Protein AF-A0A1I6EPG4-F1 (afdb_monomer)

Radius of gyration: 23.46 Å; Cα contacts (8 Å, |Δi|>4): 92; chains: 1; bounding box: 43×50×70 Å

Mean predicted aligned error: 13.93 Å

Organism: NCBI:txid871652

pLDDT: mean 75.24, std 15.28, range [40.34, 95.06]

Structure (mmCIF, N/CA/C/O backbone):
data_AF-A0A1I6EPG4-F1
#
_entry.id   AF-A0A1I6EPG4-F1
#
loop_
_atom_site.group_PDB
_atom_site.id
_atom_site.type_symbol
_atom_site.label_atom_id
_atom_site.label_alt_id
_atom_site.label_comp_id
_atom_site.label_asym_id
_atom_site.label_entity_id
_atom_site.label_seq_id
_atom_site.pdbx_PDB_ins_code
_atom_site.Cartn_x
_atom_site.Cartn_y
_atom_site.Cartn_z
_atom_site.occupancy
_atom_site.B_iso_or_equiv
_atom_site.auth_seq_id
_atom_site.auth_comp_id
_atom_site.auth_asym_id
_atom_site.auth_atom_id
_atom_site.pdbx_PDB_model_num
ATOM 1 N N . GLY A 1 1 ? 16.357 12.591 -35.785 1.00 46.66 1 GLY A N 1
ATOM 2 C CA . GLY A 1 1 ? 16.424 12.014 -34.426 1.00 46.66 1 GLY A CA 1
ATOM 3 C C . GLY A 1 1 ? 15.036 11.641 -33.939 1.00 46.66 1 GLY A C 1
ATOM 4 O O . GLY A 1 1 ? 14.268 12.529 -33.596 1.00 46.66 1 GLY A O 1
ATOM 5 N N . GLY A 1 2 ? 14.690 10.350 -33.961 1.00 42.94 2 GLY A N 1
ATOM 6 C CA . GLY A 1 2 ? 13.333 9.856 -33.666 1.00 42.94 2 GLY A CA 1
ATOM 7 C C . GLY A 1 2 ? 12.916 9.911 -32.188 1.00 42.94 2 GLY A C 1
ATOM 8 O O . GLY A 1 2 ? 11.729 10.010 -31.899 1.00 42.94 2 GLY A O 1
ATOM 9 N N . GLY A 1 3 ? 13.871 9.936 -31.251 1.00 44.31 3 GLY A N 1
ATOM 10 C CA . GLY A 1 3 ? 13.587 9.893 -29.807 1.00 44.31 3 GLY A CA 1
ATOM 11 C C . GLY A 1 3 ? 12.934 11.157 -29.234 1.00 44.31 3 GLY A C 1
ATOM 12 O O . GLY A 1 3 ? 12.085 11.062 -28.353 1.00 44.31 3 GLY A O 1
ATOM 13 N N . GLY A 1 4 ? 13.255 12.339 -29.774 1.00 44.38 4 GLY A N 1
ATOM 14 C CA . GLY A 1 4 ? 12.618 13.594 -29.353 1.00 44.38 4 GLY A CA 1
ATOM 15 C C . GLY A 1 4 ? 11.146 13.670 -29.763 1.00 44.38 4 GLY A C 1
ATOM 16 O O . GLY A 1 4 ? 10.322 14.182 -29.014 1.00 44.38 4 GLY A O 1
ATOM 17 N N . ARG A 1 5 ? 10.798 13.084 -30.918 1.00 46.50 5 ARG A N 1
ATOM 18 C CA . ARG A 1 5 ? 9.424 13.061 -31.440 1.00 46.50 5 ARG A CA 1
ATOM 19 C C . ARG A 1 5 ? 8.510 12.137 -30.635 1.00 46.50 5 ARG A C 1
ATOM 21 O O . ARG A 1 5 ? 7.349 12.473 -30.460 1.00 46.50 5 ARG A O 1
ATOM 28 N N . LEU A 1 6 ? 9.044 11.038 -30.098 1.00 52.03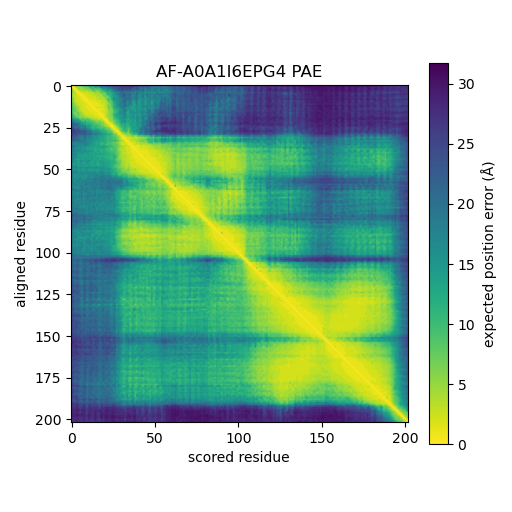 6 LEU A N 1
ATOM 29 C CA . LEU A 1 6 ? 8.301 10.085 -29.264 1.00 52.03 6 LEU A CA 1
ATOM 30 C C . LEU A 1 6 ? 7.997 10.632 -27.862 1.00 52.03 6 LEU A C 1
ATOM 32 O O . LEU A 1 6 ? 6.874 10.502 -27.376 1.00 52.03 6 LEU A O 1
ATOM 36 N N . LEU A 1 7 ? 8.967 11.310 -27.243 1.00 49.12 7 LEU A N 1
ATOM 37 C CA . LEU A 1 7 ? 8.768 12.018 -25.974 1.00 49.12 7 LEU A CA 1
ATOM 38 C C . LEU A 1 7 ? 7.807 13.200 -26.129 1.00 49.12 7 LEU A C 1
ATOM 40 O O . LEU A 1 7 ? 6.912 13.362 -25.304 1.00 49.12 7 LEU A O 1
ATOM 44 N N . LEU A 1 8 ? 7.936 13.969 -27.216 1.00 50.03 8 LEU A N 1
ATOM 45 C CA . LEU A 1 8 ? 6.979 15.021 -27.557 1.00 50.03 8 LEU A CA 1
ATOM 46 C C . LEU A 1 8 ? 5.584 14.445 -27.802 1.00 50.03 8 LEU A C 1
ATOM 48 O O . LEU A 1 8 ? 4.633 15.006 -27.282 1.00 50.03 8 LEU A O 1
ATOM 52 N N . SER A 1 9 ? 5.441 13.311 -28.498 1.00 50.38 9 SER A N 1
ATOM 53 C CA . SER A 1 9 ? 4.131 12.684 -28.725 1.00 50.38 9 SER A CA 1
ATOM 54 C C . SER A 1 9 ? 3.517 12.087 -27.459 1.00 50.38 9 SER A C 1
ATOM 56 O O . SER A 1 9 ? 2.307 12.164 -27.287 1.00 50.38 9 SER A O 1
ATOM 58 N N . ALA A 1 10 ? 4.323 11.534 -26.547 1.00 51.88 10 ALA A N 1
ATOM 59 C CA . ALA A 1 10 ? 3.839 11.019 -25.267 1.00 51.88 10 ALA A CA 1
ATOM 60 C C . ALA A 1 10 ? 3.424 12.162 -24.327 1.00 51.88 10 ALA A C 1
ATOM 62 O O . ALA A 1 10 ? 2.382 12.077 -23.680 1.00 51.88 10 ALA A O 1
ATOM 63 N N . ALA A 1 11 ? 4.193 13.255 -24.308 1.00 54.19 11 ALA A N 1
ATOM 64 C CA . ALA A 1 11 ? 3.851 14.472 -23.577 1.00 54.19 11 ALA A CA 1
ATOM 65 C C . ALA A 1 11 ? 2.617 15.174 -24.172 1.00 54.19 11 ALA A C 1
ATOM 67 O O . ALA A 1 11 ? 1.752 15.605 -23.416 1.00 54.19 11 ALA A O 1
ATOM 68 N N . LEU A 1 12 ? 2.484 15.225 -25.506 1.00 56.44 12 LEU A N 1
ATOM 69 C CA . LEU A 1 12 ? 1.301 15.747 -26.202 1.00 56.44 12 LEU A CA 1
ATOM 70 C C . LEU A 1 12 ? 0.068 14.876 -25.967 1.00 56.44 12 LEU A C 1
ATOM 72 O O . LEU A 1 12 ? -0.988 15.423 -25.682 1.00 56.44 12 LEU A O 1
ATOM 76 N N . CYS A 1 13 ? 0.185 13.547 -26.018 1.00 53.78 13 CYS A N 1
ATOM 77 C CA . CYS A 1 13 ? -0.917 12.650 -25.662 1.00 53.78 13 CYS A CA 1
ATOM 78 C C . CYS A 1 13 ? -1.313 12.814 -24.192 1.00 53.78 13 CYS A C 1
ATOM 80 O O . CYS A 1 13 ? -2.499 12.895 -23.897 1.00 53.78 13 CYS A O 1
ATOM 82 N N . GLY A 1 14 ? -0.344 12.918 -23.276 1.00 50.75 14 GLY A N 1
ATOM 83 C CA . GLY A 1 14 ? -0.605 13.182 -21.860 1.00 50.75 14 GLY A CA 1
ATOM 84 C C . GLY A 1 14 ? -1.294 14.530 -21.626 1.00 50.75 14 GLY A C 1
ATOM 85 O O . GLY A 1 14 ? -2.253 14.597 -20.862 1.00 50.75 14 GLY A O 1
ATOM 86 N N . ALA A 1 15 ? -0.872 15.584 -22.331 1.00 55.19 15 ALA A N 1
ATOM 87 C CA . ALA A 1 15 ? -1.489 16.908 -22.271 1.00 55.19 15 ALA A CA 1
ATOM 88 C C . ALA A 1 15 ? -2.895 16.927 -22.897 1.00 55.19 15 ALA A C 1
ATOM 90 O O . ALA A 1 15 ? -3.817 17.496 -22.318 1.00 55.19 15 ALA A O 1
ATOM 91 N N . LEU A 1 16 ? -3.092 16.256 -24.036 1.00 54.88 16 LEU A N 1
ATOM 92 C CA . LEU A 1 16 ? -4.394 16.119 -24.698 1.00 54.88 16 LEU A CA 1
ATOM 93 C C . LEU A 1 16 ? -5.371 15.276 -23.870 1.00 54.88 16 LEU A C 1
ATOM 95 O O . LEU A 1 16 ? -6.557 15.584 -23.840 1.00 54.88 16 LEU A O 1
ATOM 99 N N . LEU A 1 17 ? -4.888 14.266 -23.145 1.00 54.28 17 LEU A N 1
ATOM 100 C CA . LEU A 1 17 ? -5.701 13.467 -22.225 1.00 54.28 17 LEU A CA 1
ATOM 101 C C . LEU A 1 17 ? -6.008 14.201 -20.920 1.00 54.28 17 LEU A C 1
ATOM 103 O O . LEU A 1 17 ? -7.107 14.052 -20.397 1.00 54.28 17 LEU A O 1
ATOM 107 N N . ALA A 1 18 ? -5.091 15.034 -20.423 1.00 53.12 18 ALA A N 1
ATOM 108 C CA . ALA A 1 18 ? -5.364 15.934 -19.305 1.00 53.12 18 ALA A CA 1
ATOM 109 C C . ALA A 1 18 ? -6.423 16.991 -19.675 1.00 53.12 18 ALA A C 1
ATOM 111 O O . ALA A 1 18 ? -7.287 17.303 -18.857 1.00 53.12 18 ALA A O 1
ATOM 112 N N . LEU A 1 19 ? -6.412 17.480 -20.923 1.00 52.56 19 LEU A N 1
ATOM 113 C CA . LEU A 1 19 ? -7.450 18.365 -21.466 1.00 52.56 19 LEU A CA 1
ATOM 114 C C . LEU A 1 19 ? -8.777 17.621 -21.711 1.00 52.56 19 LEU A C 1
ATOM 116 O O . LEU A 1 19 ? -9.841 18.143 -21.383 1.00 52.56 19 LEU A O 1
ATOM 120 N N . ALA A 1 20 ? -8.733 16.377 -22.199 1.00 52.12 20 ALA A N 1
ATOM 121 C CA . ALA A 1 20 ? -9.916 15.527 -22.374 1.00 52.12 20 ALA A CA 1
ATOM 122 C C . ALA A 1 20 ? -10.521 15.047 -21.040 1.00 52.12 20 ALA A C 1
ATOM 124 O O . ALA A 1 20 ? -11.727 14.818 -20.960 1.00 52.12 20 ALA A O 1
ATOM 125 N N . GLY A 1 21 ? -9.725 14.969 -19.968 1.00 48.97 21 GLY A N 1
ATOM 126 C CA . GLY A 1 21 ? -10.198 14.733 -18.601 1.00 48.97 21 GLY A CA 1
ATOM 127 C C . GLY A 1 21 ? -11.162 15.819 -18.105 1.00 48.97 21 GLY A C 1
ATOM 128 O O . GLY A 1 21 ? -12.040 15.532 -17.296 1.00 48.97 21 GLY A O 1
ATOM 129 N N . GLY A 1 22 ? -11.087 17.035 -18.663 1.00 53.09 22 GLY A N 1
ATOM 130 C CA . GLY A 1 22 ? -12.094 18.082 -18.457 1.00 53.09 22 GLY A CA 1
ATOM 131 C C . GLY A 1 22 ? -13.442 17.797 -19.140 1.00 53.09 22 GLY A C 1
ATOM 132 O O . GLY A 1 22 ? -14.471 18.291 -18.688 1.00 53.09 22 GLY A O 1
ATOM 133 N N . ALA A 1 23 ? -13.461 16.966 -20.189 1.00 48.56 23 ALA A N 1
ATOM 134 C CA . ALA A 1 23 ? -14.666 16.571 -20.925 1.00 48.56 23 ALA A CA 1
ATOM 135 C C . ALA A 1 23 ? -15.272 15.235 -20.436 1.00 48.56 23 ALA A C 1
ATOM 137 O O . ALA A 1 23 ? -16.471 15.003 -20.594 1.00 48.56 23 ALA A O 1
ATOM 138 N N . GLY A 1 24 ? -14.479 14.370 -19.789 1.00 46.47 24 GLY A N 1
ATOM 139 C CA . GLY A 1 24 ? -14.937 13.084 -19.234 1.00 46.47 24 GLY A CA 1
ATOM 140 C C . GLY A 1 24 ? -16.028 13.206 -18.160 1.00 46.47 24 GLY A C 1
ATOM 141 O O . GLY A 1 24 ? -16.838 12.293 -17.991 1.00 46.47 24 GLY A O 1
ATOM 142 N N . GLY A 1 25 ? -16.128 14.370 -17.509 1.00 47.53 25 GLY A N 1
ATOM 143 C CA . GLY A 1 25 ? -17.186 14.679 -16.542 1.00 47.53 25 GLY A CA 1
ATOM 144 C C . GLY A 1 25 ? -18.611 14.664 -17.115 1.00 47.53 25 GLY A C 1
ATOM 145 O O . GLY A 1 25 ? -19.561 14.544 -16.345 1.00 47.53 25 GLY A O 1
ATOM 146 N N . TYR A 1 26 ? -18.780 14.730 -18.442 1.00 52.78 26 TYR A N 1
ATOM 147 C CA . TYR A 1 26 ? -20.099 14.826 -19.081 1.00 52.78 26 TYR A CA 1
ATOM 148 C C . TYR A 1 26 ? -20.720 13.475 -19.476 1.00 52.78 26 TYR A C 1
ATOM 150 O O . TYR A 1 26 ? -21.935 13.401 -19.637 1.00 52.78 26 TYR A O 1
ATOM 158 N N . ILE A 1 27 ? -19.929 12.402 -19.616 1.00 55.31 27 ILE A N 1
ATOM 159 C CA . ILE A 1 27 ? -20.402 11.129 -20.208 1.00 55.31 27 ILE A CA 1
ATOM 160 C C . ILE A 1 27 ? -20.798 10.092 -19.138 1.00 55.31 27 ILE A C 1
ATOM 162 O O . ILE A 1 27 ? -21.635 9.229 -19.388 1.00 55.31 27 ILE A O 1
ATOM 166 N N . ALA A 1 28 ? -20.264 10.191 -17.916 1.00 52.53 28 ALA A N 1
ATOM 167 C CA . ALA A 1 28 ? -20.626 9.302 -16.806 1.00 52.53 28 ALA A CA 1
ATOM 168 C C . ALA A 1 28 ? -20.492 10.020 -15.446 1.00 52.53 28 ALA A C 1
ATOM 170 O O . ALA A 1 28 ? -19.592 9.710 -14.662 1.00 52.53 28 ALA A O 1
ATOM 171 N N . PRO A 1 29 ? -21.383 10.979 -15.132 1.00 54.09 29 PRO A N 1
ATOM 172 C CA . PRO A 1 29 ? -21.153 11.985 -14.089 1.00 54.09 29 PRO A CA 1
ATOM 173 C C . PRO A 1 29 ? -21.147 11.454 -12.643 1.00 54.09 29 PRO A C 1
ATOM 175 O O . PRO A 1 29 ? -20.900 12.221 -11.716 1.00 54.09 29 PRO A O 1
ATOM 178 N N . ARG A 1 30 ? -21.445 10.166 -12.405 1.00 56.06 30 ARG A N 1
ATOM 179 C CA . ARG A 1 30 ? -21.609 9.608 -11.043 1.00 56.06 30 ARG A CA 1
ATOM 180 C C . ARG A 1 30 ? -20.951 8.249 -10.793 1.00 56.06 30 ARG A C 1
ATOM 182 O O . ARG A 1 30 ? -21.034 7.735 -9.682 1.00 56.06 30 ARG A O 1
ATOM 189 N N . GLY A 1 31 ? -20.293 7.660 -11.791 1.00 60.06 31 GLY A N 1
ATOM 190 C CA . GLY A 1 31 ? -19.560 6.404 -11.617 1.00 60.06 31 GLY A CA 1
ATOM 191 C C . GLY A 1 31 ? -18.099 6.665 -11.261 1.00 60.06 31 GLY A C 1
ATOM 192 O O . GLY A 1 31 ? -17.446 7.453 -11.940 1.00 60.06 31 GLY A O 1
ATOM 193 N N . PHE A 1 32 ? -17.557 5.962 -10.260 1.00 67.62 32 PHE A N 1
ATOM 194 C CA . PHE A 1 32 ? -16.129 6.029 -9.895 1.00 67.62 32 PHE A CA 1
ATOM 195 C C . PHE A 1 32 ? -15.203 5.823 -11.107 1.00 67.62 32 PHE A C 1
ATOM 197 O O . PHE A 1 32 ? -14.196 6.507 -11.254 1.00 67.62 32 PHE A O 1
ATOM 204 N N . LEU A 1 33 ? -15.585 4.915 -12.013 1.00 65.81 33 LEU A N 1
ATOM 205 C CA . LEU A 1 33 ? -14.873 4.643 -13.264 1.00 65.81 33 LEU A CA 1
ATOM 206 C C . LEU A 1 33 ? -14.912 5.819 -14.247 1.00 65.81 33 LEU A C 1
ATOM 208 O O . LEU A 1 33 ? -13.896 6.115 -14.861 1.00 65.81 33 LEU A O 1
ATOM 212 N N . GLY A 1 34 ? -16.055 6.497 -14.380 1.00 67.62 34 GLY A N 1
ATOM 213 C CA . GLY A 1 34 ? -16.210 7.643 -15.280 1.00 67.62 34 GLY A CA 1
ATOM 214 C C . GLY A 1 34 ? -15.405 8.857 -14.823 1.00 67.62 34 GLY A C 1
ATOM 215 O O . GLY A 1 34 ? -14.748 9.501 -15.632 1.00 67.62 34 GLY A O 1
ATOM 216 N N . LEU A 1 35 ? -15.387 9.106 -13.511 1.00 67.00 35 LEU A N 1
ATOM 217 C CA . LEU A 1 35 ? -14.653 10.208 -12.878 1.00 67.00 35 LEU A CA 1
ATOM 218 C C . LEU A 1 35 ? -13.130 10.017 -12.835 1.00 67.00 35 LEU A C 1
ATOM 220 O O . LEU A 1 35 ? -12.419 10.932 -12.419 1.00 67.00 35 LEU A O 1
ATOM 224 N N . HIS A 1 36 ? -12.634 8.815 -13.134 1.00 75.81 36 HIS A N 1
ATOM 225 C CA . HIS A 1 36 ? -11.207 8.478 -13.073 1.00 75.81 36 HIS A CA 1
ATOM 226 C C . HIS A 1 36 ? -10.694 7.829 -14.359 1.00 75.81 36 HIS A C 1
ATOM 228 O O . HIS A 1 36 ? -9.568 7.320 -14.386 1.00 75.81 36 HIS A O 1
ATOM 234 N N . LEU A 1 37 ? -11.500 7.831 -15.422 1.00 78.56 37 LEU A N 1
ATOM 235 C CA . LEU A 1 37 ? -11.169 7.202 -16.695 1.00 78.56 37 LEU A CA 1
ATOM 236 C C . LEU A 1 37 ? -9.874 7.778 -17.274 1.00 78.56 37 LEU A C 1
ATOM 238 O O . LEU A 1 37 ? -9.037 7.037 -17.788 1.00 78.56 37 LEU A O 1
ATOM 242 N N . GLU A 1 38 ? -9.671 9.084 -17.116 1.00 77.50 38 GLU A N 1
ATOM 243 C CA . GLU A 1 38 ? -8.468 9.799 -17.529 1.00 77.50 38 GLU A CA 1
ATOM 244 C C . GLU A 1 38 ? -7.212 9.276 -16.816 1.00 77.50 38 GLU A C 1
ATOM 246 O O . GLU A 1 38 ? -6.164 9.105 -17.442 1.00 77.50 38 GLU A O 1
ATOM 251 N N . LYS A 1 39 ? -7.323 8.924 -15.530 1.00 77.75 39 LYS A N 1
ATOM 252 C CA . LYS A 1 39 ? -6.212 8.380 -14.732 1.00 77.75 39 LYS A CA 1
ATOM 253 C C . LYS A 1 39 ? -5.886 6.946 -15.145 1.00 77.75 39 LYS A C 1
ATOM 255 O O . LYS A 1 39 ? -4.712 6.593 -15.258 1.00 77.75 39 LYS A O 1
ATOM 260 N N . PHE A 1 40 ? -6.909 6.133 -15.416 1.00 77.69 40 PHE A N 1
ATOM 261 C CA . PHE A 1 40 ? -6.726 4.780 -15.948 1.00 77.69 40 PHE A CA 1
ATOM 262 C C . PHE A 1 40 ? -6.085 4.799 -17.338 1.00 77.69 40 PHE A C 1
ATOM 264 O O . PHE A 1 40 ? -5.125 4.064 -17.576 1.00 77.69 40 PHE A O 1
ATOM 271 N N . ALA A 1 41 ? -6.566 5.664 -18.234 1.00 81.12 41 ALA A N 1
ATOM 272 C CA . ALA A 1 41 ? -6.014 5.821 -19.576 1.00 81.12 41 ALA A CA 1
ATOM 273 C C . ALA A 1 41 ? -4.539 6.242 -19.529 1.00 81.12 41 ALA A C 1
ATOM 275 O O . ALA A 1 41 ? -3.703 5.633 -20.198 1.00 81.12 41 ALA A O 1
ATOM 276 N N . LEU A 1 42 ? -4.206 7.225 -18.687 1.00 82.06 42 LEU A N 1
ATOM 277 C CA . LEU A 1 42 ? -2.834 7.679 -18.465 1.00 82.06 42 LEU A CA 1
ATOM 278 C C . LEU A 1 42 ? -1.922 6.535 -17.988 1.00 82.06 42 LEU A C 1
ATOM 280 O O . LEU A 1 42 ? -0.835 6.346 -18.536 1.00 82.06 42 LEU A O 1
ATOM 284 N N . GLY A 1 43 ? -2.395 5.708 -17.051 1.00 80.19 43 GLY A N 1
ATOM 285 C CA . GLY A 1 43 ? -1.694 4.497 -16.619 1.00 80.19 43 GLY A CA 1
ATOM 286 C C . GLY A 1 43 ? -1.452 3.500 -17.760 1.00 80.19 43 GLY A C 1
ATOM 287 O O . GLY A 1 43 ? -0.303 3.145 -18.029 1.00 80.19 43 GLY A O 1
ATOM 288 N N . ILE A 1 44 ? -2.504 3.090 -18.474 1.00 80.50 44 ILE A N 1
ATOM 289 C CA . ILE A 1 44 ? -2.423 2.091 -19.559 1.00 80.50 44 ILE A CA 1
ATOM 290 C C . ILE A 1 44 ? -1.491 2.559 -20.681 1.00 80.50 44 ILE A C 1
ATOM 292 O O . ILE A 1 44 ? -0.615 1.812 -21.120 1.00 80.50 44 ILE A O 1
ATOM 296 N N . LEU A 1 45 ? -1.650 3.802 -21.134 1.00 82.25 45 LEU A N 1
ATOM 297 C CA . LEU A 1 45 ? -0.844 4.347 -22.225 1.00 82.25 45 LEU A CA 1
ATOM 298 C C . LEU A 1 45 ? 0.626 4.464 -21.831 1.00 82.25 45 LEU A C 1
ATOM 300 O O . LEU A 1 45 ? 1.495 4.141 -22.640 1.00 82.25 45 LEU A O 1
ATOM 304 N N . SER A 1 46 ? 0.907 4.864 -20.588 1.00 79.06 46 SER A N 1
ATOM 305 C CA . SER A 1 46 ? 2.278 4.916 -20.078 1.00 79.06 46 SER A CA 1
ATOM 306 C C . SER A 1 46 ? 2.938 3.536 -20.035 1.00 79.06 46 SER A C 1
ATOM 308 O O . SER A 1 46 ? 4.074 3.396 -20.485 1.00 79.06 46 SER A O 1
ATOM 310 N N . ALA A 1 47 ? 2.209 2.500 -19.608 1.00 77.75 47 ALA A N 1
ATOM 311 C CA . ALA A 1 47 ? 2.707 1.128 -19.580 1.00 77.75 47 ALA A CA 1
ATOM 312 C C . ALA A 1 47 ? 3.002 0.588 -20.991 1.00 77.75 47 ALA A C 1
ATOM 314 O O . ALA A 1 47 ? 4.076 0.041 -21.228 1.00 77.75 47 ALA A O 1
ATOM 315 N N . LEU A 1 48 ? 2.091 0.801 -21.948 1.00 79.94 48 LEU A N 1
ATOM 316 C CA . LEU A 1 48 ? 2.283 0.386 -23.344 1.00 79.94 48 LEU A CA 1
ATOM 317 C C . LEU A 1 48 ? 3.436 1.132 -24.027 1.00 79.94 48 LEU A C 1
ATOM 319 O O . LEU A 1 48 ? 4.155 0.554 -24.844 1.00 79.94 48 LEU A O 1
ATOM 323 N N . ALA A 1 49 ? 3.600 2.422 -23.733 1.00 79.12 49 ALA A N 1
ATOM 324 C CA . ALA A 1 49 ? 4.709 3.211 -24.254 1.00 79.12 49 ALA A CA 1
ATOM 325 C C . ALA A 1 49 ? 6.048 2.726 -23.686 1.00 79.12 49 ALA A C 1
ATOM 327 O O . ALA A 1 49 ? 7.013 2.592 -24.438 1.00 79.12 49 ALA A O 1
ATOM 328 N N . LEU A 1 50 ? 6.090 2.423 -22.385 1.00 78.25 50 LEU A N 1
ATOM 329 C CA . LEU A 1 50 ? 7.279 1.901 -21.721 1.00 78.25 50 LEU A CA 1
ATOM 330 C C . LEU A 1 50 ? 7.674 0.532 -22.289 1.00 78.25 50 LEU A C 1
ATOM 332 O O . LEU A 1 50 ? 8.830 0.348 -22.654 1.00 78.25 50 LEU A O 1
ATOM 336 N N . ASP A 1 51 ? 6.723 -0.393 -22.424 1.00 76.94 51 ASP A N 1
ATOM 337 C CA . ASP A 1 51 ? 6.964 -1.737 -22.963 1.00 76.94 51 ASP A CA 1
ATOM 338 C C . ASP A 1 51 ? 7.530 -1.688 -24.390 1.00 76.94 51 ASP A C 1
ATOM 340 O O . ASP A 1 51 ? 8.574 -2.276 -24.681 1.00 76.94 51 ASP A O 1
ATOM 344 N N . ARG A 1 52 ? 6.930 -0.864 -25.263 1.00 79.06 52 ARG A N 1
ATOM 345 C CA . ARG A 1 52 ? 7.451 -0.643 -26.622 1.00 79.06 52 ARG A CA 1
ATOM 346 C C . ARG A 1 52 ? 8.837 -0.012 -26.632 1.00 79.06 52 ARG A C 1
ATOM 348 O O . ARG A 1 52 ? 9.682 -0.414 -27.429 1.00 79.06 52 ARG A O 1
ATOM 355 N N . ALA A 1 53 ? 9.078 0.984 -25.784 1.00 73.19 53 ALA A N 1
ATOM 356 C CA . ALA A 1 53 ? 10.365 1.663 -25.741 1.00 73.19 53 ALA A CA 1
ATOM 357 C C . ALA A 1 53 ? 11.477 0.737 -25.218 1.00 73.19 53 ALA A C 1
ATOM 359 O O . ALA A 1 53 ? 12.583 0.736 -25.761 1.00 73.19 53 ALA A O 1
ATOM 360 N N . MET A 1 54 ? 11.173 -0.102 -24.223 1.00 71.56 54 MET A N 1
ATOM 361 C CA . MET A 1 54 ? 12.089 -1.127 -23.719 1.00 71.56 54 MET A CA 1
ATOM 362 C C . MET A 1 54 ? 12.357 -2.217 -24.761 1.00 71.56 54 MET A C 1
ATOM 364 O O . MET A 1 54 ? 13.517 -2.561 -24.984 1.00 71.56 54 MET A O 1
ATOM 368 N N . GLY A 1 55 ? 11.320 -2.705 -25.451 1.00 74.00 55 GLY A N 1
ATOM 369 C CA . GLY A 1 55 ? 11.462 -3.671 -26.546 1.00 74.00 55 GLY A CA 1
ATOM 370 C C . GLY A 1 55 ? 12.302 -3.143 -27.716 1.00 74.00 55 GLY A C 1
ATOM 371 O O . GLY A 1 55 ? 13.023 -3.902 -28.354 1.00 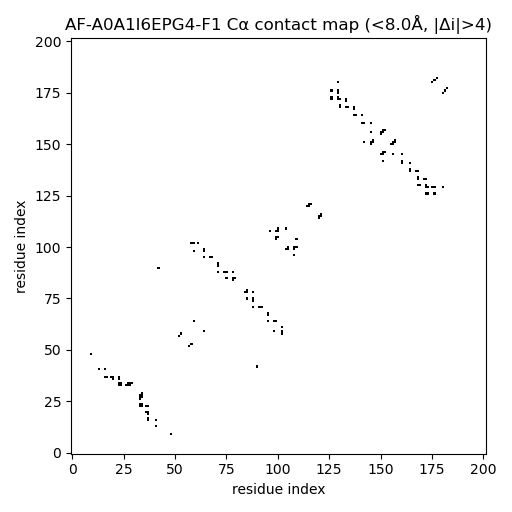74.00 55 GLY A O 1
ATOM 372 N N . ALA A 1 56 ? 12.284 -1.828 -27.951 1.00 77.25 56 ALA A N 1
ATOM 373 C CA . ALA A 1 56 ? 13.123 -1.154 -28.942 1.00 77.25 56 ALA A CA 1
ATOM 374 C C . ALA A 1 56 ? 14.568 -0.874 -28.465 1.00 77.25 56 ALA A C 1
ATOM 376 O O . ALA A 1 56 ? 15.326 -0.207 -29.170 1.00 77.25 56 ALA A O 1
ATOM 377 N N . GLY A 1 57 ? 14.960 -1.333 -27.269 1.00 71.81 57 GLY A N 1
ATOM 378 C CA . GLY A 1 57 ? 16.304 -1.128 -26.718 1.00 71.81 57 GLY A CA 1
ATOM 379 C C . GLY A 1 57 ? 16.601 0.317 -26.301 1.00 71.81 57 GLY A C 1
ATOM 380 O O . GLY A 1 57 ? 17.768 0.702 -26.178 1.00 71.81 57 GLY A O 1
ATOM 381 N N . TRP A 1 58 ? 15.570 1.140 -26.094 1.00 70.56 58 TRP A N 1
ATOM 382 C CA . TRP A 1 58 ? 15.744 2.541 -25.726 1.00 70.56 58 TRP A CA 1
ATOM 383 C C . TRP A 1 58 ? 16.342 2.687 -24.324 1.00 70.56 58 TRP A C 1
ATOM 385 O O . TRP A 1 58 ? 15.926 2.032 -23.369 1.00 70.56 58 TRP A O 1
ATOM 395 N N . ARG A 1 59 ? 17.314 3.594 -24.191 1.00 68.56 59 ARG A N 1
ATOM 396 C CA . ARG A 1 59 ? 17.959 3.936 -22.920 1.00 68.56 59 ARG A CA 1
ATOM 397 C C . ARG A 1 59 ? 17.970 5.450 -22.744 1.00 68.56 59 ARG A C 1
ATOM 399 O O . ARG A 1 59 ? 18.447 6.170 -23.619 1.00 68.56 59 ARG A O 1
ATOM 406 N N . LEU A 1 60 ? 17.467 5.935 -21.609 1.00 70.50 60 LEU A N 1
ATOM 407 C CA . LEU A 1 60 ? 17.638 7.336 -21.220 1.00 70.50 60 LEU A CA 1
ATOM 408 C C . LEU A 1 60 ? 19.082 7.592 -20.770 1.00 70.50 60 LEU A C 1
ATOM 410 O O . LEU A 1 60 ? 19.748 6.716 -20.220 1.00 70.50 60 LEU A O 1
ATOM 414 N N . SER A 1 61 ? 19.561 8.821 -20.968 1.00 74.00 61 SER A N 1
ATOM 415 C CA . SER A 1 61 ? 20.831 9.275 -20.398 1.00 74.00 61 SER A CA 1
ATOM 416 C C . SER A 1 61 ? 20.657 9.683 -18.931 1.00 74.00 61 SER A C 1
ATOM 418 O O . SER A 1 61 ? 19.585 10.131 -18.514 1.00 74.00 61 SER A O 1
ATOM 420 N N . ARG A 1 62 ? 21.721 9.544 -18.123 1.00 70.25 62 ARG A N 1
ATOM 421 C CA . ARG A 1 62 ? 21.690 9.849 -16.673 1.00 70.25 62 ARG A CA 1
ATOM 422 C C . ARG A 1 62 ? 21.269 11.291 -16.387 1.00 70.25 62 ARG A C 1
ATOM 424 O O . ARG A 1 62 ? 20.516 11.525 -15.448 1.00 70.25 62 ARG A O 1
ATOM 431 N N . GLY A 1 63 ? 21.689 12.230 -17.237 1.00 73.12 63 GLY A N 1
ATOM 432 C CA . GLY A 1 63 ? 21.301 13.637 -17.138 1.00 73.12 63 GLY A CA 1
ATOM 433 C C . GLY A 1 63 ? 19.800 13.860 -17.332 1.00 73.12 63 GLY A C 1
ATOM 434 O O . GLY A 1 63 ? 19.208 14.640 -16.595 1.00 73.12 63 GLY A O 1
ATOM 435 N N . VAL A 1 64 ? 19.157 13.129 -18.250 1.00 72.81 64 VAL A N 1
ATOM 436 C CA . VAL A 1 64 ? 17.708 13.251 -18.480 1.00 72.81 64 VAL A CA 1
ATOM 437 C C . VAL A 1 64 ? 16.919 12.688 -17.300 1.00 72.81 64 VAL A C 1
ATOM 439 O O . VAL A 1 64 ? 15.980 13.332 -16.847 1.00 72.81 64 VAL A O 1
ATOM 442 N N . VAL A 1 65 ? 17.311 11.543 -16.733 1.00 73.44 65 VAL A N 1
ATOM 443 C CA . VAL A 1 65 ? 16.624 11.004 -15.542 1.00 73.44 65 VAL A CA 1
ATOM 444 C C . VAL A 1 65 ? 16.823 11.883 -14.308 1.00 73.44 65 VAL A C 1
ATOM 446 O O . VAL A 1 65 ? 15.871 12.071 -13.553 1.00 73.44 65 VAL A O 1
ATOM 449 N N . ALA A 1 66 ? 18.003 12.477 -14.118 1.00 74.81 66 ALA A N 1
ATOM 450 C CA . ALA A 1 66 ? 18.232 13.444 -13.043 1.00 74.81 66 ALA A CA 1
ATOM 451 C C . ALA A 1 66 ? 17.426 14.743 -13.240 1.00 74.81 66 ALA A C 1
ATOM 453 O O . ALA A 1 66 ? 16.842 15.256 -12.287 1.00 74.81 66 ALA A O 1
ATOM 454 N N . ALA A 1 67 ? 17.325 15.244 -14.475 1.00 75.06 67 ALA A N 1
ATOM 455 C CA . ALA A 1 67 ? 16.498 16.406 -14.795 1.00 75.06 67 ALA A CA 1
ATOM 456 C C . ALA A 1 67 ? 15.003 16.128 -14.566 1.00 75.06 67 ALA A C 1
ATOM 458 O O . ALA A 1 67 ? 14.304 16.962 -13.994 1.00 75.06 67 ALA A O 1
ATOM 459 N N . LEU A 1 68 ? 14.524 14.935 -14.938 1.00 77.19 68 LEU A N 1
ATOM 460 C CA . LEU A 1 68 ? 13.167 14.487 -14.626 1.00 77.19 68 LEU A CA 1
ATOM 461 C C . LEU A 1 68 ? 12.959 14.385 -13.106 1.00 77.19 68 LEU A C 1
ATOM 463 O O . LEU A 1 68 ? 11.973 14.896 -12.599 1.00 77.19 68 LEU A O 1
ATOM 467 N N . PHE A 1 69 ? 13.911 13.845 -12.341 1.00 78.56 69 PHE A N 1
ATOM 468 C CA . PHE A 1 69 ? 13.808 13.821 -10.874 1.00 78.56 69 PHE A CA 1
ATOM 469 C C . PHE A 1 69 ? 13.603 15.223 -10.284 1.00 78.56 69 PHE A C 1
ATOM 471 O O . PHE A 1 69 ? 12.674 15.443 -9.508 1.00 78.56 69 PHE A O 1
ATOM 478 N N . ALA A 1 70 ? 14.454 16.176 -10.678 1.00 75.81 70 ALA A N 1
ATOM 479 C CA . ALA A 1 70 ? 14.389 17.551 -10.197 1.00 75.81 70 ALA A CA 1
ATOM 480 C C . ALA A 1 70 ? 13.063 18.225 -10.587 1.00 75.81 70 ALA A C 1
ATOM 482 O O . ALA A 1 70 ? 12.427 18.868 -9.753 1.00 75.81 70 ALA A O 1
ATOM 483 N N . LEU A 1 71 ? 12.605 18.013 -11.824 1.00 77.50 71 LEU A N 1
ATOM 484 C CA . LEU A 1 71 ? 11.316 18.511 -12.300 1.00 77.50 71 LEU A CA 1
ATOM 485 C C . LEU A 1 71 ? 10.146 17.903 -11.511 1.00 77.50 71 LEU A C 1
ATOM 487 O O . LEU A 1 71 ? 9.265 18.630 -11.062 1.00 77.50 71 LEU A O 1
ATOM 491 N N . GLY A 1 72 ? 10.156 16.589 -11.291 1.00 75.44 72 GLY A N 1
ATOM 492 C CA . GLY A 1 72 ? 9.159 15.881 -10.491 1.00 75.44 72 GLY A CA 1
ATOM 493 C C . GLY A 1 72 ? 9.075 16.363 -9.054 1.00 75.44 72 GLY A C 1
ATOM 494 O O . GLY A 1 72 ? 7.977 16.510 -8.518 1.00 75.44 72 GLY A O 1
ATOM 495 N N . LEU A 1 73 ? 10.223 16.652 -8.442 1.00 76.88 73 LEU A N 1
ATOM 496 C CA . LEU A 1 73 ? 10.300 17.208 -7.097 1.00 76.88 73 LEU A CA 1
ATOM 497 C C . LEU A 1 73 ? 9.654 18.594 -7.030 1.00 76.88 73 LEU A C 1
ATOM 499 O O . LEU A 1 73 ? 8.783 18.811 -6.192 1.00 76.88 73 LEU A O 1
ATOM 503 N N . VAL A 1 74 ? 9.994 19.493 -7.955 1.00 76.69 74 VAL A N 1
ATOM 504 C CA . VAL A 1 74 ? 9.398 20.839 -8.036 1.00 76.69 74 VAL A CA 1
ATOM 505 C C . VAL A 1 74 ? 7.888 20.770 -8.295 1.00 76.69 74 VAL A C 1
ATOM 507 O O . VAL A 1 74 ? 7.102 21.457 -7.636 1.00 76.69 74 VAL A O 1
ATOM 510 N N . LEU A 1 75 ? 7.458 19.898 -9.209 1.00 70.06 75 LEU A N 1
ATOM 511 C CA . LEU A 1 75 ? 6.041 19.693 -9.509 1.00 70.06 75 LEU A CA 1
ATOM 512 C C . LEU A 1 75 ? 5.285 19.099 -8.318 1.00 70.06 75 LEU A C 1
ATOM 514 O O . LEU A 1 75 ? 4.165 19.504 -8.048 1.00 70.06 75 LEU A O 1
ATOM 518 N N . THR A 1 76 ? 5.888 18.185 -7.562 1.00 70.06 76 THR A N 1
ATOM 519 C CA . THR A 1 76 ? 5.235 17.597 -6.384 1.00 70.06 76 THR A CA 1
ATOM 520 C C . THR A 1 76 ? 5.110 18.614 -5.259 1.00 70.06 76 THR A C 1
ATOM 522 O O . THR A 1 76 ? 4.037 18.734 -4.676 1.00 70.06 76 THR A O 1
ATOM 525 N N . LEU A 1 77 ? 6.167 19.383 -4.985 1.00 71.69 77 LEU A N 1
ATOM 526 C CA . LEU A 1 77 ? 6.159 20.404 -3.936 1.00 71.69 77 LEU A CA 1
ATOM 527 C C . LEU A 1 77 ? 5.143 21.519 -4.227 1.00 71.69 77 LEU A C 1
ATOM 529 O O . LEU A 1 77 ? 4.436 21.942 -3.319 1.00 71.69 7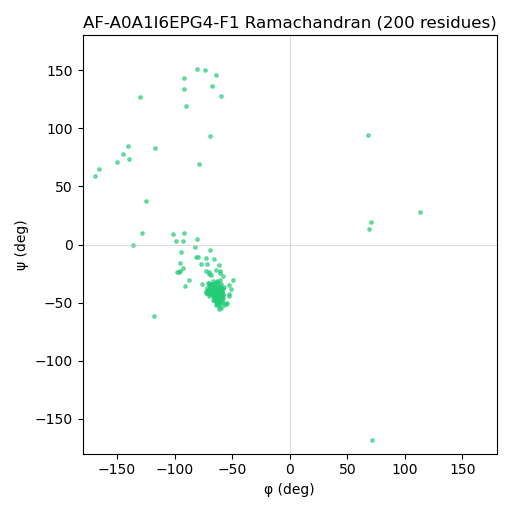7 LEU A O 1
ATOM 533 N N . SER A 1 78 ? 4.991 21.923 -5.491 1.00 69.56 78 SER A N 1
ATOM 534 C CA . SER A 1 78 ? 3.958 22.890 -5.912 1.00 69.56 78 SER A CA 1
ATOM 535 C C . SER A 1 78 ? 2.530 22.322 -5.901 1.00 69.56 78 SER A C 1
ATOM 537 O O . SER A 1 78 ? 1.554 23.072 -5.901 1.00 69.56 78 SER A O 1
ATOM 539 N N . VAL A 1 79 ? 2.390 20.996 -5.863 1.00 68.31 79 VAL A N 1
ATOM 540 C CA . VAL A 1 79 ? 1.113 20.270 -5.879 1.00 68.31 79 VAL A CA 1
ATOM 541 C C . VAL A 1 79 ? 0.609 19.910 -4.475 1.00 68.31 79 VAL A C 1
ATOM 543 O O . VAL A 1 79 ? -0.578 19.627 -4.320 1.00 68.31 79 VAL A O 1
ATOM 546 N N . LEU A 1 80 ? 1.447 19.968 -3.434 1.00 66.50 80 LEU A N 1
ATOM 547 C CA . LEU A 1 80 ? 1.059 19.590 -2.064 1.00 66.50 80 LEU A CA 1
ATOM 548 C C . LEU A 1 80 ? -0.130 20.395 -1.509 1.00 66.50 80 LEU A C 1
ATOM 550 O O . LEU A 1 80 ? -0.908 19.867 -0.715 1.00 66.50 80 LEU A O 1
ATOM 554 N N . GLU A 1 81 ? -0.341 21.624 -1.981 1.00 67.88 81 GLU A N 1
ATOM 555 C CA . GLU A 1 81 ? -1.502 22.446 -1.608 1.00 67.88 81 GLU A CA 1
ATOM 556 C C . GLU A 1 81 ? -2.802 22.018 -2.318 1.00 67.88 81 GLU A C 1
ATOM 558 O O . GLU A 1 81 ? -3.908 22.349 -1.888 1.00 67.88 81 GLU A O 1
ATOM 563 N N . ARG A 1 82 ? -2.702 21.231 -3.397 1.00 72.00 82 ARG A N 1
ATOM 564 C CA . ARG A 1 82 ? -3.818 20.823 -4.261 1.00 72.00 82 ARG A CA 1
ATOM 565 C C . ARG A 1 82 ? -4.003 19.309 -4.215 1.00 72.00 82 ARG A C 1
ATOM 567 O O . ARG A 1 82 ? -3.594 18.584 -5.118 1.00 72.00 82 ARG A O 1
ATOM 574 N N . LYS A 1 83 ? -4.716 18.827 -3.190 1.00 70.38 83 LYS A N 1
ATOM 575 C CA . LYS A 1 83 ? -4.973 17.389 -2.938 1.00 70.38 83 LYS A CA 1
ATOM 576 C C . LYS A 1 83 ? -5.481 16.599 -4.160 1.00 70.38 83 LYS A C 1
ATOM 578 O O . LYS A 1 83 ? -5.163 15.423 -4.302 1.00 70.38 83 LYS A O 1
ATOM 583 N N . TRP A 1 84 ? -6.216 17.238 -5.073 1.00 67.19 84 TRP A N 1
ATOM 584 C CA . TRP A 1 84 ? -6.718 16.626 -6.315 1.00 67.19 84 TRP A CA 1
ATOM 585 C C . TRP A 1 84 ? -5.622 16.176 -7.290 1.00 67.19 84 TRP A C 1
ATOM 587 O O . TRP A 1 84 ? -5.866 15.311 -8.130 1.00 67.19 84 TRP A O 1
ATOM 597 N N . LEU A 1 85 ? -4.419 16.740 -7.174 1.00 70.31 85 LEU A N 1
ATOM 598 C CA . LEU A 1 85 ? -3.287 16.457 -8.050 1.00 70.31 85 LEU A CA 1
ATOM 599 C C . LEU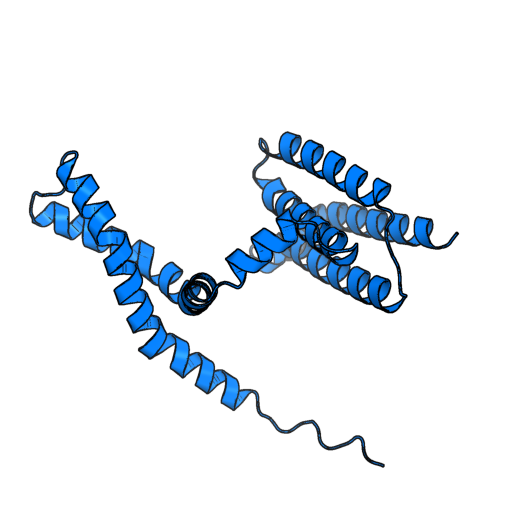 A 1 85 ? -2.345 15.369 -7.496 1.00 70.31 85 LEU A C 1
ATOM 601 O O . LEU A 1 85 ? -1.459 14.902 -8.215 1.00 70.31 85 LEU A O 1
ATOM 605 N N . LEU A 1 86 ? -2.572 14.898 -6.261 1.00 75.31 86 LEU A N 1
ATOM 606 C CA . LEU A 1 86 ? -1.775 13.839 -5.625 1.00 75.31 86 LEU A CA 1
ATOM 607 C C . LEU A 1 86 ? -1.641 12.560 -6.475 1.00 75.31 86 LEU A C 1
ATOM 609 O O . LEU A 1 86 ? -0.523 12.052 -6.570 1.00 75.31 86 LEU A O 1
ATOM 613 N N . PRO A 1 87 ? -2.697 12.044 -7.146 1.00 75.12 87 PRO A N 1
ATOM 614 C CA . PRO A 1 87 ? -2.569 10.838 -7.965 1.00 75.12 87 PRO A CA 1
ATOM 615 C C . PRO A 1 87 ? -1.567 10.992 -9.115 1.00 75.12 87 PRO A C 1
ATOM 617 O O . PRO A 1 87 ? -0.839 10.051 -9.425 1.00 75.12 87 PRO A O 1
ATOM 620 N N . TYR A 1 88 ? -1.489 12.181 -9.718 1.00 77.19 88 TYR A N 1
ATOM 621 C CA . TYR A 1 88 ? -0.557 12.463 -10.811 1.00 77.19 88 TYR A CA 1
ATOM 622 C C . TYR A 1 88 ? 0.886 12.560 -10.312 1.00 77.19 88 TYR A C 1
ATOM 624 O O . TYR A 1 88 ? 1.790 12.052 -10.971 1.00 77.19 88 TYR A O 1
ATOM 632 N N . GLY A 1 89 ? 1.098 13.138 -9.124 1.00 77.88 89 GLY A N 1
ATOM 633 C CA . GLY A 1 89 ? 2.403 13.134 -8.461 1.00 77.88 89 GLY A CA 1
ATOM 634 C C . GLY A 1 89 ? 2.876 11.712 -8.150 1.00 77.88 89 GLY A C 1
ATOM 635 O O . GLY A 1 89 ? 3.982 11.332 -8.528 1.00 77.88 89 GLY A O 1
ATOM 636 N N . VAL A 1 90 ? 2.018 10.889 -7.538 1.00 79.19 90 VAL A N 1
ATOM 637 C CA . VAL A 1 90 ? 2.326 9.475 -7.246 1.00 79.19 90 VAL A CA 1
ATOM 638 C C . VAL A 1 90 ? 2.643 8.697 -8.526 1.00 79.19 90 VAL A C 1
ATOM 640 O O . VAL A 1 90 ? 3.625 7.951 -8.567 1.00 79.19 90 VAL A O 1
ATOM 643 N N . TRP A 1 91 ? 1.857 8.894 -9.588 1.00 82.25 91 TRP A N 1
ATOM 644 C CA . TRP A 1 91 ? 2.118 8.274 -10.887 1.00 82.25 91 TRP A CA 1
ATOM 645 C C . TRP A 1 91 ? 3.469 8.709 -11.468 1.00 82.25 91 TRP A C 1
ATOM 647 O O . TRP A 1 91 ? 4.251 7.857 -11.892 1.00 82.25 91 TRP A O 1
ATOM 657 N N . TYR A 1 92 ? 3.781 10.007 -11.427 1.00 80.56 92 TYR A N 1
ATOM 658 C CA . TYR A 1 92 ? 5.046 10.547 -11.922 1.00 80.56 92 TYR A CA 1
ATOM 659 C C . TYR A 1 92 ? 6.245 9.902 -11.221 1.00 80.56 92 TYR A C 1
ATOM 661 O O . TYR A 1 92 ? 7.160 9.399 -11.876 1.00 80.56 92 TYR A O 1
ATOM 669 N N . TRP A 1 93 ? 6.216 9.861 -9.886 1.00 80.88 93 TRP A N 1
ATOM 670 C CA . TRP A 1 93 ? 7.267 9.232 -9.086 1.00 80.88 93 TRP A CA 1
ATOM 671 C C . TRP A 1 93 ? 7.408 7.741 -9.387 1.00 80.88 93 TRP A C 1
ATOM 673 O O . TRP A 1 93 ? 8.527 7.238 -9.476 1.00 80.88 93 TRP A O 1
ATOM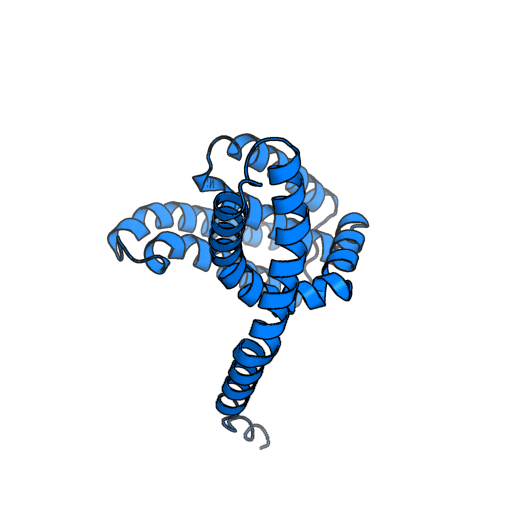 683 N N . SER A 1 94 ? 6.290 7.047 -9.602 1.00 77.69 94 SER A N 1
ATOM 684 C CA . SER A 1 94 ? 6.286 5.630 -9.976 1.00 77.69 94 SER A CA 1
ATOM 685 C C . SER A 1 94 ? 6.925 5.399 -11.350 1.00 77.69 94 SER A C 1
ATOM 687 O O . SER A 1 94 ? 7.735 4.492 -11.511 1.00 77.69 94 SER A O 1
ATOM 689 N N . MET A 1 95 ? 6.628 6.241 -12.343 1.00 78.62 95 MET A N 1
ATOM 690 C CA . MET A 1 95 ? 7.261 6.153 -13.665 1.00 78.62 95 MET A CA 1
ATOM 691 C C . MET A 1 95 ? 8.753 6.488 -13.608 1.00 78.62 95 MET A C 1
ATOM 693 O O . MET A 1 95 ? 9.571 5.824 -14.249 1.00 78.62 95 MET A O 1
ATOM 697 N N . TRP A 1 96 ? 9.128 7.488 -12.809 1.00 80.06 96 TRP A N 1
ATOM 698 C CA . TRP A 1 96 ? 10.523 7.870 -12.640 1.00 80.06 96 TRP A CA 1
ATOM 699 C C . TRP A 1 96 ? 11.362 6.740 -12.029 1.00 80.06 96 TRP A C 1
ATOM 701 O O . TRP A 1 96 ? 12.446 6.450 -12.539 1.00 80.06 96 TRP A O 1
ATOM 711 N N . THR A 1 97 ? 10.867 6.062 -10.985 1.00 74.25 97 THR A N 1
ATOM 712 C CA . THR A 1 97 ? 11.601 4.955 -10.346 1.00 74.25 97 THR A CA 1
ATOM 713 C C . THR A 1 97 ? 11.793 3.769 -11.287 1.00 74.25 97 THR A C 1
ATOM 715 O O . THR A 1 97 ? 12.876 3.183 -11.288 1.00 74.25 97 THR A O 1
ATOM 718 N N . ILE A 1 98 ? 10.802 3.455 -12.129 1.00 77.38 98 ILE A N 1
ATOM 719 C CA . ILE A 1 98 ? 10.911 2.402 -13.150 1.00 77.38 98 ILE A CA 1
ATOM 720 C C . ILE A 1 98 ? 11.994 2.764 -14.175 1.00 77.38 98 ILE A C 1
ATOM 722 O O . ILE A 1 98 ? 12.922 1.985 -14.399 1.00 77.38 98 ILE A O 1
ATOM 726 N N . CYS A 1 99 ? 11.949 3.973 -14.741 1.00 75.69 99 CYS A N 1
ATOM 727 C CA . CYS A 1 99 ? 12.973 4.443 -15.679 1.00 75.69 99 CYS A CA 1
ATOM 728 C C . CYS A 1 99 ? 14.378 4.444 -15.054 1.00 75.69 99 CYS A C 1
ATOM 730 O O . CYS A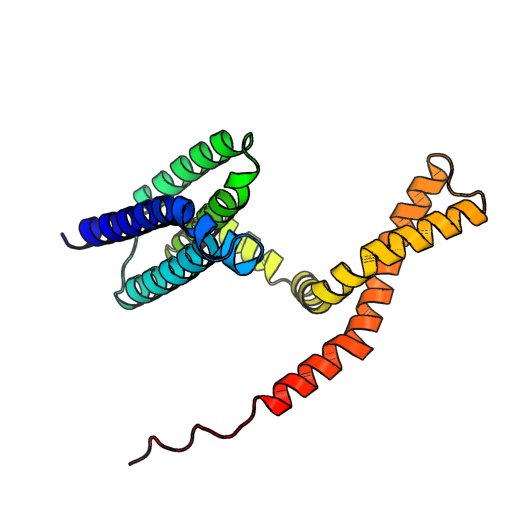 1 99 ? 15.348 4.036 -15.694 1.00 75.69 99 CYS A O 1
ATOM 732 N N . ALA A 1 100 ? 14.492 4.861 -13.792 1.00 73.19 100 ALA A N 1
ATOM 733 C CA . ALA A 1 100 ? 15.755 4.893 -13.069 1.00 73.19 100 ALA A CA 1
ATOM 734 C C . ALA A 1 100 ? 16.298 3.489 -12.741 1.00 73.19 100 ALA A C 1
ATOM 736 O O . ALA A 1 100 ? 17.509 3.266 -12.790 1.00 73.19 100 ALA A O 1
ATOM 737 N N . TRP A 1 101 ? 15.421 2.523 -12.455 1.00 74.25 101 TRP A N 1
ATOM 738 C CA . TRP A 1 101 ? 15.794 1.124 -12.240 1.00 74.25 101 TRP A CA 1
ATOM 739 C C . TRP A 1 101 ? 16.473 0.521 -13.476 1.00 74.25 101 TRP A C 1
ATOM 741 O O . TRP A 1 101 ? 17.556 -0.062 -13.371 1.00 74.25 101 TRP A O 1
ATOM 751 N N . HIS A 1 102 ? 15.890 0.739 -14.659 1.00 71.00 102 HIS A N 1
ATOM 752 C CA . HIS A 1 102 ? 16.408 0.221 -15.931 1.00 71.00 102 HIS A CA 1
ATOM 753 C C . HIS A 1 102 ? 17.768 0.806 -16.352 1.00 71.00 102 HIS A C 1
ATOM 755 O O . HIS A 1 102 ? 18.426 0.257 -17.235 1.00 71.00 102 HIS A O 1
ATOM 761 N N . MET A 1 103 ? 18.233 1.878 -15.708 1.00 66.19 103 MET A N 1
ATOM 762 C CA . MET A 1 103 ? 19.510 2.535 -16.012 1.00 66.19 103 MET A CA 1
ATOM 763 C C . MET A 1 103 ? 20.709 2.033 -15.198 1.00 66.19 103 MET A C 1
ATOM 765 O O . MET A 1 103 ? 21.793 2.620 -15.270 1.00 66.19 103 MET A O 1
ATOM 769 N N . GLY A 1 104 ? 20.541 0.932 -14.463 1.00 62.97 104 GLY A N 1
ATOM 770 C CA . GLY A 1 104 ? 21.616 0.304 -13.692 1.00 62.97 104 GLY A CA 1
ATOM 771 C C . GLY A 1 104 ? 21.430 0.379 -12.181 1.00 62.97 104 GLY A C 1
ATOM 772 O O . GLY A 1 104 ? 22.422 0.353 -11.464 1.00 62.97 104 GLY A O 1
ATOM 773 N N . GLY A 1 105 ? 20.180 0.446 -11.708 1.00 57.81 105 GLY A N 1
ATOM 774 C CA . GLY A 1 105 ? 19.833 0.304 -10.297 1.00 57.81 105 GLY A CA 1
ATOM 775 C C . GLY A 1 105 ? 20.329 1.455 -9.425 1.00 57.81 105 GLY A C 1
ATOM 776 O O . GLY A 1 105 ? 21.426 1.421 -8.876 1.00 57.81 105 GLY A O 1
ATOM 777 N N . ASN A 1 106 ? 19.482 2.457 -9.199 1.00 63.16 106 ASN A N 1
ATOM 778 C CA . ASN A 1 106 ? 19.728 3.410 -8.120 1.00 63.16 106 ASN A CA 1
ATOM 779 C C . ASN A 1 106 ? 19.768 2.639 -6.792 1.00 63.16 106 ASN A C 1
ATOM 781 O O . ASN A 1 106 ? 18.816 1.921 -6.491 1.00 63.16 106 ASN A O 1
ATOM 785 N N . ALA A 1 107 ? 20.816 2.800 -5.977 1.00 62.12 107 ALA A N 1
ATOM 786 C CA . ALA A 1 107 ? 20.956 2.083 -4.702 1.00 62.12 107 ALA A CA 1
ATOM 787 C C . ALA A 1 107 ? 19.715 2.231 -3.798 1.00 62.12 107 ALA A C 1
ATOM 789 O O . ALA A 1 107 ? 19.306 1.273 -3.149 1.00 62.12 107 ALA A O 1
ATOM 790 N N . LEU A 1 108 ? 19.058 3.397 -3.837 1.00 61.94 108 LEU A N 1
ATOM 791 C CA . LEU A 1 108 ? 17.793 3.666 -3.146 1.00 61.94 108 LEU A CA 1
ATOM 792 C C . LEU A 1 108 ? 16.602 2.885 -3.724 1.00 61.94 108 LEU A C 1
ATOM 794 O O . LEU A 1 108 ? 15.796 2.360 -2.964 1.00 61.94 108 LEU A O 1
ATOM 798 N N . ALA A 1 109 ? 16.502 2.759 -5.051 1.00 63.97 109 ALA A N 1
ATOM 799 C CA . ALA A 1 109 ? 15.476 1.935 -5.694 1.00 63.97 109 ALA A CA 1
ATOM 800 C C . ALA A 1 109 ? 15.730 0.439 -5.434 1.00 63.97 109 ALA A C 1
ATOM 802 O O . ALA A 1 109 ? 14.800 -0.304 -5.134 1.00 63.97 109 ALA A O 1
ATOM 803 N N . GLY A 1 110 ? 17.001 0.020 -5.450 1.00 69.50 110 GLY A N 1
ATOM 804 C CA . GLY A 1 110 ? 17.477 -1.291 -4.998 1.00 69.50 110 GLY A CA 1
ATOM 805 C C . GLY A 1 110 ? 17.062 -1.604 -3.565 1.00 69.50 110 GLY A C 1
ATOM 806 O O . GLY A 1 110 ? 16.494 -2.660 -3.293 1.00 69.50 110 GLY A O 1
ATOM 807 N N . PHE A 1 111 ? 17.313 -0.673 -2.649 1.00 74.81 111 PHE A N 1
ATOM 808 C CA . PHE A 1 111 ? 16.973 -0.803 -1.238 1.00 74.81 111 PHE A CA 1
ATOM 809 C C . PHE A 1 111 ? 15.458 -0.839 -1.004 1.00 74.81 111 PHE A C 1
ATOM 811 O O . PHE A 1 111 ? 14.967 -1.750 -0.339 1.00 74.81 111 PHE A O 1
ATOM 818 N N . GLY A 1 112 ? 14.711 0.088 -1.612 1.00 75.00 112 GLY A N 1
ATOM 819 C CA . GLY A 1 112 ? 13.250 0.117 -1.546 1.00 75.00 112 GLY A CA 1
ATOM 820 C C . GLY A 1 112 ? 12.630 -1.166 -2.094 1.00 75.00 112 GLY A C 1
ATOM 821 O O . GLY A 1 112 ? 11.801 -1.778 -1.425 1.00 75.00 112 GLY A O 1
ATOM 822 N N . SER A 1 113 ? 13.105 -1.642 -3.250 1.00 74.56 113 SER A N 1
ATOM 823 C CA . SER A 1 113 ? 12.684 -2.931 -3.800 1.00 74.56 113 SER A CA 1
ATOM 824 C C . SER A 1 113 ? 12.960 -4.067 -2.821 1.00 74.56 113 SER A C 1
ATOM 826 O O . SER A 1 113 ? 12.062 -4.863 -2.591 1.00 74.56 113 SER A O 1
ATOM 828 N N . ARG A 1 114 ? 14.149 -4.138 -2.206 1.00 79.50 114 ARG A N 1
ATOM 829 C CA . ARG A 1 114 ? 14.491 -5.200 -1.241 1.00 79.50 114 ARG A CA 1
ATOM 830 C C . ARG A 1 114 ? 13.569 -5.213 -0.024 1.00 79.50 114 ARG A C 1
ATOM 832 O O . ARG A 1 114 ? 13.166 -6.295 0.394 1.00 79.50 114 ARG A O 1
ATOM 839 N N . ILE A 1 115 ? 13.220 -4.044 0.520 1.00 83.25 115 ILE A N 1
ATOM 840 C CA . ILE A 1 115 ? 12.269 -3.926 1.638 1.00 83.25 115 ILE A CA 1
ATOM 841 C C . ILE A 1 115 ? 10.868 -4.358 1.201 1.00 83.25 115 ILE A C 1
ATOM 843 O O . ILE A 1 115 ? 10.212 -5.131 1.902 1.00 83.25 115 ILE A O 1
ATOM 847 N N . LEU A 1 116 ? 10.414 -3.899 0.033 1.00 77.94 116 LEU A N 1
ATOM 848 C CA . LEU A 1 116 ? 9.090 -4.229 -0.498 1.00 77.94 116 LEU A CA 1
ATOM 849 C C . LEU A 1 116 ? 8.960 -5.714 -0.861 1.00 77.94 116 LEU A C 1
ATOM 851 O O . LEU A 1 116 ? 7.892 -6.299 -0.701 1.00 77.94 116 LEU A O 1
ATOM 855 N N . THR A 1 117 ? 10.056 -6.347 -1.279 1.00 85.50 117 THR A N 1
ATOM 856 C CA . THR A 1 117 ? 10.116 -7.784 -1.576 1.00 85.50 117 THR A CA 1
ATOM 857 C C . THR A 1 117 ? 10.557 -8.634 -0.385 1.00 85.50 117 THR A C 1
ATOM 859 O O . THR A 1 117 ? 10.730 -9.845 -0.529 1.00 85.50 117 THR A O 1
ATOM 862 N N . ALA A 1 118 ? 10.772 -8.042 0.794 1.00 89.38 118 ALA A N 1
ATOM 863 C CA . ALA A 1 118 ? 11.122 -8.806 1.983 1.00 89.38 118 ALA A CA 1
ATOM 864 C C . ALA A 1 118 ? 9.963 -9.738 2.367 1.00 89.38 118 ALA A C 1
ATOM 866 O O . ALA A 1 118 ? 8.788 -9.400 2.208 1.00 89.38 118 ALA A O 1
ATOM 867 N N . ARG A 1 119 ? 10.285 -10.921 2.907 1.00 86.75 119 ARG A N 1
ATOM 868 C CA . ARG A 1 119 ? 9.278 -11.934 3.274 1.00 86.75 119 ARG A CA 1
ATOM 869 C C . ARG A 1 119 ? 8.155 -11.386 4.174 1.00 86.75 119 ARG A C 1
ATOM 871 O O . ARG A 1 119 ? 7.003 -11.680 3.859 1.00 86.75 119 ARG A O 1
ATOM 878 N N . PRO A 1 120 ? 8.429 -10.582 5.223 1.00 85.44 120 PRO A N 1
ATOM 879 C CA . PRO A 1 120 ? 7.370 -10.016 6.062 1.00 85.44 120 PRO A CA 1
ATOM 880 C C . PRO A 1 120 ? 6.463 -9.052 5.292 1.00 85.44 120 PRO A C 1
ATOM 882 O O . PRO A 1 120 ? 5.247 -9.102 5.445 1.00 85.44 120 PRO A O 1
ATOM 885 N N . THR A 1 121 ? 7.035 -8.224 4.417 1.00 86.00 121 THR A N 1
ATOM 886 C CA . THR A 1 121 ? 6.285 -7.262 3.600 1.00 86.00 121 THR A CA 1
ATOM 887 C C . THR A 1 121 ? 5.390 -7.966 2.590 1.00 86.00 121 THR A C 1
ATOM 889 O O . THR A 1 121 ? 4.224 -7.613 2.447 1.00 86.00 121 THR A O 1
ATOM 892 N N . LEU A 1 122 ? 5.895 -9.016 1.936 1.00 86.31 122 LEU A N 1
ATOM 893 C CA . LEU A 1 122 ? 5.094 -9.839 1.029 1.00 86.31 122 LEU A CA 1
ATOM 894 C C . LEU A 1 122 ? 3.993 -10.602 1.773 1.00 86.31 122 LEU A C 1
ATOM 896 O O . LEU A 1 122 ? 2.886 -10.730 1.258 1.00 86.31 122 LEU A O 1
ATOM 900 N N . TRP A 1 123 ? 4.280 -11.109 2.973 1.00 86.75 123 TRP A N 1
ATOM 901 C CA . TRP A 1 123 ? 3.287 -11.764 3.825 1.00 86.75 123 TRP A CA 1
ATOM 902 C C . TRP A 1 123 ? 2.165 -10.798 4.221 1.00 86.75 123 TRP A C 1
ATOM 904 O O . TRP A 1 123 ? 0.992 -11.110 4.022 1.00 86.75 123 TRP A O 1
ATOM 914 N N . LEU A 1 124 ? 2.525 -9.595 4.674 1.00 85.25 124 LEU A N 1
ATOM 915 C CA . LEU A 1 124 ? 1.574 -8.539 5.013 1.00 85.25 124 LEU A CA 1
ATOM 916 C C . LEU A 1 124 ? 0.780 -8.083 3.780 1.00 85.25 124 LEU A C 1
ATOM 918 O O . LEU A 1 124 ? -0.434 -7.916 3.853 1.00 85.25 124 LEU A O 1
ATOM 922 N N . GLY A 1 125 ? 1.445 -7.957 2.628 1.00 84.62 125 GLY A N 1
ATOM 923 C CA . GLY A 1 125 ? 0.824 -7.614 1.351 1.00 84.62 125 GLY A CA 1
ATOM 924 C C . GLY A 1 125 ? -0.244 -8.619 0.918 1.00 84.62 125 GLY A C 1
ATOM 925 O O . GLY A 1 125 ? -1.300 -8.205 0.442 1.00 84.62 125 GLY A O 1
ATOM 926 N N . ARG A 1 126 ? -0.026 -9.923 1.150 1.00 86.81 126 ARG A N 1
ATOM 927 C CA . ARG A 1 126 ? -1.000 -10.981 0.820 1.00 86.81 126 ARG A CA 1
ATOM 928 C C . ARG A 1 126 ? -2.297 -10.885 1.615 1.00 86.81 126 ARG A C 1
ATOM 930 O O . ARG A 1 126 ? -3.329 -11.205 1.056 1.00 86.81 126 ARG A O 1
ATOM 937 N N . MET A 1 127 ? -2.247 -10.452 2.875 1.00 90.19 127 MET A N 1
ATOM 938 C CA . MET A 1 127 ? -3.444 -10.289 3.716 1.00 90.19 127 MET A CA 1
ATOM 939 C C . MET A 1 127 ? -3.910 -8.830 3.835 1.00 90.19 127 MET A C 1
ATOM 941 O O . MET A 1 127 ? -4.781 -8.521 4.647 1.00 90.19 127 MET A O 1
ATOM 945 N N . SER A 1 128 ? -3.326 -7.916 3.053 1.00 88.38 128 SER A N 1
ATOM 946 C CA . SER A 1 128 ? -3.592 -6.474 3.146 1.00 88.38 128 SER A CA 1
ATOM 947 C C . SER A 1 128 ? -5.062 -6.127 2.908 1.00 88.38 128 SER A C 1
ATOM 949 O O . SER A 1 128 ? -5.592 -5.234 3.567 1.00 88.38 128 SER A O 1
ATOM 951 N N . TYR A 1 129 ? -5.738 -6.871 2.030 1.00 87.31 129 TYR A N 1
ATOM 952 C CA . TYR A 1 129 ? -7.169 -6.722 1.792 1.00 87.31 129 TYR A CA 1
ATOM 953 C C . TYR A 1 129 ? -7.989 -7.061 3.044 1.00 87.31 129 TYR A C 1
ATOM 955 O O . TYR A 1 129 ? -8.800 -6.249 3.492 1.00 87.31 129 TYR A O 1
ATOM 963 N N . SER A 1 130 ? -7.714 -8.207 3.673 1.00 90.94 130 SER A N 1
ATOM 964 C CA . SER A 1 130 ? -8.337 -8.597 4.945 1.00 90.94 130 SER A CA 1
ATOM 965 C C . SER A 1 130 ? -8.068 -7.592 6.080 1.00 90.94 130 SER A C 1
ATOM 967 O O . SER A 1 130 ? -8.971 -7.299 6.866 1.00 90.94 130 SER A O 1
ATOM 969 N N . VAL A 1 131 ? -6.866 -7.004 6.144 1.00 90.94 131 VAL A N 1
ATOM 970 C CA . VAL A 1 131 ? -6.537 -5.917 7.091 1.00 90.94 131 VAL A CA 1
ATOM 971 C C . VAL A 1 131 ? -7.374 -4.671 6.826 1.00 90.94 131 VAL A C 1
ATOM 973 O O . VAL A 1 131 ? -7.984 -4.122 7.745 1.00 90.94 131 VAL A O 1
ATOM 976 N N . TYR A 1 132 ? -7.451 -4.238 5.569 1.00 89.38 132 TYR A N 1
ATOM 977 C CA . TYR A 1 132 ? -8.252 -3.082 5.182 1.00 89.38 132 TYR A CA 1
ATOM 978 C C . TYR A 1 132 ? -9.738 -3.268 5.521 1.00 89.38 132 TYR A C 1
ATOM 980 O O . TYR A 1 132 ? -10.385 -2.329 5.978 1.00 89.38 132 TYR A O 1
ATOM 988 N N . LEU A 1 133 ? -10.280 -4.475 5.380 1.00 88.06 133 LEU A N 1
ATOM 989 C CA . LEU A 1 133 ? -11.678 -4.727 5.717 1.00 88.06 133 LEU A CA 1
ATOM 990 C C . LEU A 1 133 ? -11.927 -4.721 7.236 1.00 88.06 133 LEU A C 1
ATOM 992 O O . LEU A 1 133 ? -12.923 -4.172 7.703 1.00 88.06 133 LEU A O 1
ATOM 996 N N . SER A 1 134 ? -11.026 -5.324 8.015 1.00 91.81 134 SER A N 1
ATOM 997 C CA . SER A 1 134 ? -11.260 -5.575 9.441 1.00 91.81 134 SER A CA 1
ATOM 998 C C . SER A 1 134 ? -10.859 -4.412 10.356 1.00 91.81 134 SER A C 1
ATOM 1000 O O . SER A 1 134 ? -11.495 -4.215 11.391 1.00 91.81 134 SER A O 1
ATOM 1002 N N . HIS A 1 135 ? -9.845 -3.615 9.995 1.00 92.00 135 HIS A N 1
ATOM 1003 C CA . HIS A 1 135 ? -9.252 -2.639 10.919 1.00 92.00 135 HIS A CA 1
ATOM 1004 C C . HIS A 1 135 ? -10.258 -1.596 11.435 1.00 92.00 135 HIS A C 1
ATOM 1006 O O . HIS A 1 135 ? -10.295 -1.344 12.635 1.00 92.00 135 HIS A O 1
ATOM 1012 N N . MET A 1 136 ? -11.123 -1.035 10.581 1.00 91.94 136 MET A N 1
ATOM 1013 C CA . MET A 1 136 ? -12.142 -0.066 11.018 1.00 91.94 136 MET A CA 1
ATOM 1014 C C . MET A 1 136 ? -13.173 -0.692 11.958 1.00 91.94 136 MET A C 1
ATOM 1016 O O . MET A 1 136 ? -13.525 -0.095 12.975 1.00 91.94 136 MET A O 1
ATOM 1020 N N . LEU A 1 137 ? -13.618 -1.915 11.657 1.00 93.19 137 LEU A N 1
ATOM 1021 C CA . LEU A 1 137 ? -14.547 -2.646 12.515 1.00 93.19 137 LEU A CA 1
ATOM 1022 C C . LEU A 1 137 ? -13.925 -2.899 13.894 1.00 93.19 137 LEU A C 1
ATOM 1024 O O . LEU A 1 137 ? -14.564 -2.671 14.921 1.00 93.19 137 LEU A O 1
ATOM 1028 N N . LEU A 1 138 ? -12.661 -3.319 13.923 1.00 94.00 138 LEU A N 1
ATOM 1029 C CA . LEU A 1 138 ? -11.948 -3.625 15.159 1.00 94.00 138 LEU A CA 1
ATOM 1030 C C . LEU A 1 138 ? -11.623 -2.379 15.980 1.00 94.00 138 LEU A C 1
ATOM 1032 O O . LEU A 1 138 ? -11.711 -2.450 17.202 1.00 94.00 138 LEU A O 1
ATOM 1036 N N . ILE A 1 139 ? -11.328 -1.239 15.346 1.00 93.31 139 ILE A N 1
ATOM 1037 C CA . ILE A 1 139 ? -11.202 0.049 16.048 1.00 93.31 139 ILE A CA 1
ATOM 1038 C C . ILE A 1 139 ? -12.494 0.351 16.807 1.00 93.31 139 ILE A C 1
ATOM 1040 O O . ILE A 1 139 ? -12.451 0.599 18.010 1.00 93.31 139 ILE A O 1
ATOM 1044 N N . VAL A 1 140 ? -13.646 0.286 16.131 1.00 94.38 140 VAL A N 1
ATOM 1045 C CA . VAL A 1 140 ? -14.947 0.581 16.754 1.00 94.38 140 VAL A CA 1
ATOM 1046 C C . VAL A 1 140 ? -15.242 -0.386 17.904 1.00 94.38 140 VAL A C 1
ATOM 1048 O O . VAL A 1 140 ? -15.659 0.045 18.981 1.00 94.38 140 VAL A O 1
ATOM 1051 N N . LEU A 1 141 ? -14.992 -1.684 17.705 1.00 95.06 141 LEU A N 1
ATOM 1052 C CA . LEU A 1 141 ? -15.217 -2.706 18.730 1.00 95.06 141 LEU A CA 1
ATOM 1053 C C . LEU A 1 141 ? -14.303 -2.523 19.947 1.00 95.06 141 LEU A C 1
ATOM 1055 O O . LEU A 1 141 ? -14.790 -2.557 21.076 1.00 95.06 141 LEU A O 1
ATOM 1059 N N . LEU A 1 142 ? -13.005 -2.290 19.738 1.00 94.25 142 LEU A N 1
ATOM 1060 C CA . LEU A 1 142 ? -12.039 -2.102 20.824 1.00 94.25 142 LEU A CA 1
ATOM 1061 C C . LEU A 1 142 ? -12.306 -0.818 21.606 1.00 94.25 142 LEU A C 1
ATOM 1063 O O . LEU A 1 142 ? -12.283 -0.846 22.834 1.00 94.25 142 LEU A O 1
ATOM 1067 N N . VAL A 1 143 ? -12.618 0.289 20.925 1.00 93.38 143 VAL A N 1
ATOM 1068 C CA . VAL A 1 143 ? -12.989 1.546 21.595 1.00 93.38 143 VAL A CA 1
ATOM 1069 C C . VAL A 1 143 ? -14.227 1.339 22.464 1.00 93.38 143 VAL A C 1
ATOM 1071 O O . VAL A 1 143 ? -14.230 1.732 23.631 1.00 93.38 143 VAL A O 1
ATOM 1074 N N . ARG A 1 144 ? -15.263 0.673 21.935 1.00 94.12 144 ARG A N 1
ATOM 1075 C CA . ARG A 1 144 ? -16.487 0.389 22.695 1.00 94.12 144 ARG A CA 1
ATOM 1076 C C . ARG A 1 144 ? -16.219 -0.526 23.890 1.00 94.12 144 ARG A C 1
ATOM 1078 O O . ARG A 1 144 ? -16.744 -0.263 24.968 1.00 94.12 144 ARG A O 1
ATOM 1085 N N . LEU A 1 145 ? -15.388 -1.553 23.720 1.00 94.44 145 LEU A N 1
ATOM 1086 C CA . LEU A 1 145 ? -15.005 -2.471 24.792 1.00 94.44 145 LEU A CA 1
ATOM 1087 C C . LEU A 1 145 ? -14.244 -1.749 25.911 1.00 94.44 145 LEU A C 1
ATOM 1089 O O . LEU A 1 145 ? -14.610 -1.877 27.076 1.00 94.44 145 LEU A O 1
ATOM 1093 N N . LEU A 1 146 ? -13.234 -0.943 25.570 1.00 94.06 146 LEU A N 1
ATOM 1094 C CA . LEU A 1 146 ? -12.483 -0.156 26.553 1.00 94.06 146 LEU A CA 1
ATOM 1095 C C . LEU A 1 146 ? -13.383 0.845 27.283 1.00 94.06 146 LEU A C 1
ATOM 1097 O O . LEU A 1 146 ? -13.221 1.045 28.485 1.00 94.06 146 LEU A O 1
ATOM 1101 N N . HIS A 1 147 ? -14.354 1.437 26.583 1.00 93.31 147 HIS A N 1
ATOM 1102 C CA . HIS A 1 147 ? -15.328 2.341 27.192 1.00 93.31 147 HIS A CA 1
ATOM 1103 C C . HIS A 1 147 ? -16.247 1.611 28.181 1.00 93.31 147 HIS A C 1
ATOM 1105 O O . HIS A 1 147 ? -16.458 2.092 29.290 1.00 93.31 147 HIS A O 1
ATOM 1111 N N . MET A 1 148 ? -16.741 0.420 27.824 1.00 93.62 148 MET A N 1
ATOM 1112 C CA . MET A 1 148 ? -17.554 -0.415 28.721 1.00 93.62 148 MET A CA 1
ATOM 1113 C C . MET A 1 148 ? -16.789 -0.871 29.968 1.00 93.62 148 MET A C 1
ATOM 1115 O O . MET A 1 148 ? -17.388 -1.018 31.028 1.00 93.62 148 MET A O 1
ATOM 1119 N N . LEU A 1 149 ? -15.476 -1.072 29.852 1.00 93.06 149 LEU A N 1
ATOM 1120 C CA . LEU A 1 149 ? -14.604 -1.438 30.970 1.00 93.06 149 LEU A CA 1
ATOM 1121 C C . LEU A 1 149 ? -14.159 -0.230 31.815 1.00 93.06 149 LEU A C 1
ATOM 1123 O O . LEU A 1 149 ? -13.427 -0.408 32.783 1.00 93.06 149 LEU A O 1
ATOM 1127 N N . GLY A 1 150 ? -14.551 0.997 31.450 1.00 91.88 150 GLY A N 1
ATOM 1128 C CA . GLY A 1 150 ? -14.091 2.221 32.116 1.00 91.88 150 GLY A CA 1
ATOM 1129 C C . GLY A 1 150 ? -12.604 2.532 31.891 1.00 91.88 150 GLY A C 1
ATOM 1130 O O . GLY A 1 150 ? -12.042 3.384 32.572 1.00 91.88 150 GLY A O 1
ATOM 1131 N N . LEU A 1 151 ? -11.961 1.862 30.929 1.00 91.06 151 LEU A N 1
ATOM 1132 C CA . LEU A 1 151 ? -10.527 1.958 30.634 1.00 91.06 151 LEU A CA 1
ATOM 1133 C C . LEU A 1 151 ? -10.215 2.899 29.463 1.00 91.06 151 LEU A C 1
ATOM 1135 O O . LEU A 1 151 ? -9.065 3.001 29.055 1.00 91.06 151 LEU A O 1
ATOM 1139 N N . SER A 1 152 ? -11.209 3.570 28.880 1.00 84.56 152 SER A N 1
ATOM 1140 C CA . SER A 1 152 ? -11.022 4.395 27.677 1.00 84.56 152 SER A CA 1
ATOM 1141 C C . SER A 1 152 ? -10.426 5.784 27.934 1.00 84.56 152 SER A C 1
ATOM 1143 O O . SER A 1 152 ? -10.107 6.486 26.979 1.00 84.56 152 SER A O 1
ATOM 1145 N N . GLN A 1 153 ? -10.329 6.218 29.192 1.00 87.25 153 GLN A N 1
ATOM 1146 C CA . GLN A 1 153 ? -9.929 7.580 29.555 1.00 87.25 153 GLN A CA 1
ATOM 1147 C C . GLN A 1 153 ? -8.410 7.684 29.782 1.00 87.25 153 GLN A C 1
ATOM 1149 O O . GLN A 1 153 ? -7.780 6.794 30.356 1.00 87.25 153 GLN A O 1
ATOM 1154 N N . GLY A 1 154 ? -7.826 8.812 29.371 1.00 89.06 154 GLY A N 1
ATOM 1155 C CA . GLY A 1 154 ? -6.426 9.149 29.634 1.00 89.06 154 GLY A CA 1
ATOM 1156 C C . GLY A 1 154 ? -5.392 8.334 28.845 1.00 89.06 154 GLY A C 1
ATOM 1157 O O . GLY A 1 154 ? -5.696 7.622 27.887 1.00 89.06 154 GLY A O 1
ATOM 1158 N N . TRP A 1 155 ? -4.127 8.467 29.252 1.00 91.00 155 TRP A N 1
ATOM 1159 C CA . TRP A 1 155 ? -2.981 7.850 28.575 1.00 91.00 155 TRP A CA 1
ATOM 1160 C C . TRP A 1 155 ? -3.032 6.316 28.596 1.00 91.00 155 TRP A C 1
ATOM 1162 O O . TRP A 1 155 ? -2.604 5.680 27.635 1.00 91.00 155 TRP A O 1
ATOM 1172 N N . LEU A 1 156 ? -3.596 5.726 29.657 1.00 90.19 156 LEU A N 1
ATOM 1173 C CA . LEU A 1 156 ? -3.731 4.278 29.798 1.00 90.19 156 LEU A CA 1
ATOM 1174 C C . LEU A 1 156 ? -4.678 3.707 28.737 1.00 90.19 156 LEU A C 1
ATOM 1176 O O . LEU A 1 156 ? -4.332 2.731 28.076 1.00 90.19 156 LEU A O 1
ATOM 1180 N N . GLY A 1 157 ? -5.828 4.348 28.511 1.00 90.62 157 GLY A N 1
ATOM 1181 C CA . GLY A 1 157 ? -6.767 3.933 27.470 1.00 90.62 157 GLY A CA 1
ATOM 1182 C C . GLY A 1 157 ? -6.182 4.032 26.065 1.00 90.62 157 GLY A C 1
ATOM 1183 O O . GLY A 1 157 ? -6.342 3.110 25.266 1.00 90.62 157 GLY A O 1
ATOM 1184 N N . ALA A 1 158 ? -5.433 5.100 25.778 1.00 88.88 158 ALA A N 1
ATOM 1185 C CA . ALA A 1 158 ? -4.732 5.252 24.503 1.00 88.88 158 ALA A CA 1
ATOM 1186 C C . ALA A 1 158 ? -3.641 4.184 24.306 1.00 88.88 158 ALA A C 1
ATOM 1188 O O . ALA A 1 158 ? -3.540 3.596 23.226 1.00 88.88 158 ALA A O 1
ATOM 1189 N N . ALA A 1 159 ? -2.856 3.895 25.349 1.00 92.25 159 ALA A N 1
ATOM 1190 C CA . ALA A 1 159 ? -1.822 2.864 25.315 1.00 92.25 159 ALA A CA 1
ATOM 1191 C C . ALA A 1 159 ? -2.419 1.464 25.104 1.00 92.25 159 ALA A C 1
ATOM 1193 O O . ALA A 1 159 ? -1.922 0.708 24.270 1.00 92.25 159 ALA A O 1
ATOM 1194 N N . LEU A 1 160 ? -3.516 1.142 25.798 1.00 92.50 160 LEU A N 1
ATOM 1195 C CA . LEU A 1 160 ? -4.243 -0.117 25.622 1.00 92.50 160 LEU A CA 1
ATOM 1196 C C . LEU A 1 160 ? -4.836 -0.231 24.219 1.00 92.50 160 LEU A C 1
ATOM 1198 O O . LEU A 1 160 ? -4.700 -1.275 23.585 1.00 92.50 160 LEU A O 1
ATOM 1202 N N . LEU A 1 161 ? -5.450 0.840 23.710 1.00 92.06 161 LEU A N 1
ATOM 1203 C CA . LEU A 1 161 ? -6.019 0.845 22.368 1.00 92.06 161 LEU A CA 1
ATOM 1204 C C . LEU A 1 161 ? -4.940 0.586 21.314 1.00 92.06 161 LEU A C 1
ATOM 1206 O O . LEU A 1 161 ? -5.106 -0.318 20.505 1.00 92.06 161 LEU A O 1
ATOM 1210 N N . LEU A 1 162 ? -3.827 1.323 21.332 1.00 90.94 162 LEU A N 1
ATOM 1211 C CA . LEU A 1 162 ? -2.743 1.135 20.360 1.00 90.94 162 LEU A CA 1
ATOM 1212 C C . LEU A 1 162 ? -2.063 -0.231 20.512 1.00 90.94 162 LEU A C 1
ATOM 1214 O O . LEU A 1 162 ? -1.798 -0.902 19.512 1.00 90.94 162 LEU A O 1
ATOM 1218 N N . GLY A 1 163 ? -1.824 -0.650 21.757 1.00 93.94 163 GLY A N 1
ATOM 1219 C CA . GLY A 1 163 ? -1.190 -1.923 22.083 1.00 93.94 1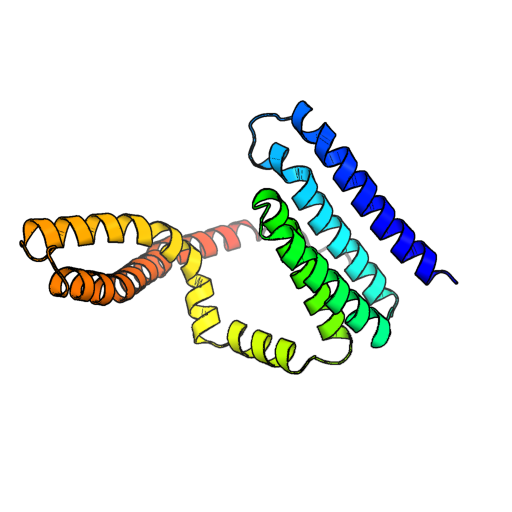63 GLY A CA 1
ATOM 1220 C C . GLY A 1 163 ? -2.023 -3.134 21.669 1.00 93.94 163 GLY A C 1
ATOM 1221 O O . GLY A 1 163 ? -1.454 -4.139 21.258 1.00 93.94 163 GLY A O 1
ATOM 1222 N N . LEU A 1 164 ? -3.356 -3.039 21.721 1.00 93.94 164 LEU A N 1
ATOM 1223 C CA . LEU A 1 164 ? -4.264 -4.116 21.317 1.00 93.94 164 LEU A CA 1
ATOM 1224 C C . LEU A 1 164 ? -4.663 -4.035 19.845 1.00 93.94 164 LEU A C 1
ATOM 1226 O O . LEU A 1 164 ? -4.809 -5.070 19.198 1.00 93.94 164 LEU A O 1
ATOM 1230 N N . LEU A 1 165 ? -4.827 -2.834 19.292 1.00 94.06 165 LEU A N 1
ATOM 1231 C CA . LEU A 1 165 ? -5.383 -2.653 17.955 1.00 94.06 165 LEU A CA 1
ATOM 1232 C C . LEU A 1 165 ? -4.553 -3.357 16.887 1.00 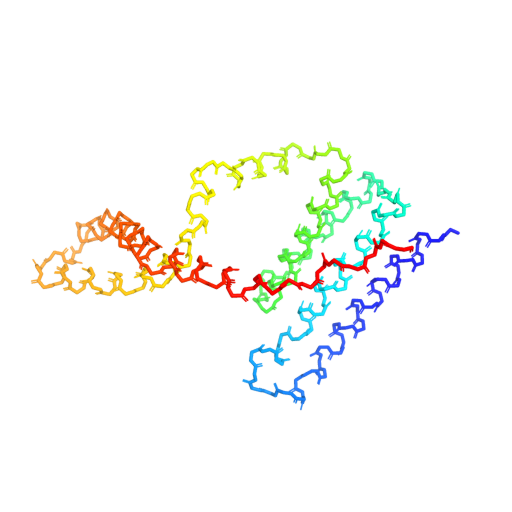94.06 165 LEU A C 1
ATOM 1234 O O . LEU A 1 165 ? -5.108 -4.101 16.081 1.00 94.06 165 LEU A O 1
ATOM 1238 N N . VAL A 1 166 ? -3.237 -3.145 16.882 1.00 91.31 166 VAL A N 1
ATOM 1239 C CA . VAL A 1 166 ? -2.345 -3.751 15.886 1.00 91.31 166 VAL A CA 1
ATOM 1240 C C . VAL A 1 166 ? -2.363 -5.284 15.965 1.00 91.31 166 VAL A C 1
ATOM 1242 O O . VAL A 1 166 ? -2.685 -5.906 14.950 1.00 91.31 166 VAL A O 1
ATOM 1245 N N . PRO A 1 167 ? -2.080 -5.931 17.114 1.00 94.44 167 PRO A N 1
ATOM 1246 C CA . PRO A 1 167 ? -2.061 -7.390 17.178 1.00 94.44 167 PRO A CA 1
ATOM 1247 C C . PRO A 1 167 ? -3.439 -8.013 16.948 1.00 94.44 167 PRO A C 1
ATOM 1249 O O . PRO A 1 167 ? -3.527 -9.001 16.222 1.00 94.44 167 PRO A O 1
ATOM 1252 N N . VAL A 1 168 ? -4.518 -7.432 17.488 1.00 94.19 168 VAL A N 1
ATOM 1253 C CA . VAL A 1 168 ? -5.881 -7.948 17.271 1.00 94.19 168 VAL A CA 1
ATOM 1254 C C . VAL A 1 168 ? -6.271 -7.822 15.799 1.00 94.19 168 VAL A C 1
ATOM 1256 O O . VAL A 1 168 ? -6.788 -8.779 15.224 1.00 94.19 168 VAL A O 1
ATOM 1259 N N . THR A 1 169 ? -5.958 -6.694 15.154 1.00 94.19 169 THR A N 1
ATOM 1260 C CA . THR A 1 169 ? -6.211 -6.511 13.716 1.00 94.19 169 THR A CA 1
ATOM 1261 C C . THR A 1 169 ? -5.438 -7.512 12.882 1.00 94.19 169 THR A C 1
ATOM 1263 O O . THR A 1 169 ? -6.031 -8.154 12.017 1.00 94.19 169 THR A O 1
ATOM 1266 N N . LEU A 1 170 ? -4.143 -7.696 13.141 1.00 92.69 170 LEU A N 1
ATOM 1267 C CA . LEU A 1 170 ? -3.338 -8.665 12.400 1.00 92.69 170 LEU A CA 1
ATOM 1268 C C . LEU A 1 170 ? -3.845 -10.094 12.608 1.00 92.69 170 LEU A C 1
ATOM 1270 O O . LEU A 1 170 ? -3.947 -10.835 11.635 1.00 92.69 170 LEU A O 1
ATOM 1274 N N . LEU A 1 171 ? -4.220 -10.466 13.834 1.00 94.62 171 LEU A N 1
ATOM 1275 C CA . LEU A 1 171 ? -4.741 -11.796 14.143 1.00 94.62 171 LEU A CA 1
ATOM 1276 C C . LEU A 1 171 ? -6.069 -12.070 13.426 1.00 94.62 171 LEU A C 1
ATOM 1278 O O . LEU A 1 171 ? -6.198 -13.075 12.729 1.00 94.62 171 LEU A O 1
ATOM 1282 N N . VAL A 1 172 ? -7.042 -11.167 13.554 1.00 93.75 172 VAL A N 1
ATOM 1283 C CA . VAL A 1 172 ? -8.356 -11.313 12.909 1.00 93.75 172 VAL A CA 1
ATOM 1284 C C . VAL A 1 172 ? -8.218 -11.296 11.388 1.00 93.75 172 VAL A C 1
ATOM 1286 O O . VAL A 1 172 ? -8.837 -12.108 10.702 1.00 93.75 172 VAL A O 1
ATOM 1289 N N . SER A 1 173 ? -7.366 -10.423 10.850 1.00 92.44 173 SER A N 1
ATOM 1290 C CA . SER A 1 173 ? -7.117 -10.351 9.406 1.00 92.44 173 SER A CA 1
ATOM 1291 C C . SER A 1 173 ? -6.426 -11.597 8.881 1.00 92.44 173 SER A C 1
ATOM 1293 O O . SER A 1 173 ? -6.758 -12.057 7.797 1.00 92.44 173 SER A O 1
ATOM 1295 N N . TRP A 1 174 ? -5.498 -12.169 9.647 1.00 92.88 174 TRP A N 1
ATOM 1296 C CA . TRP A 1 174 ? -4.839 -13.423 9.301 1.00 92.88 174 TRP A CA 1
ATOM 1297 C C . TRP A 1 174 ? -5.830 -14.591 9.265 1.00 92.88 174 TRP A C 1
ATOM 1299 O O . TRP A 1 174 ? -5.826 -15.371 8.313 1.00 92.88 174 TRP A O 1
ATOM 1309 N N . LEU A 1 175 ? -6.724 -14.683 10.255 1.00 93.56 175 LEU A N 1
ATOM 1310 C CA . LEU A 1 175 ? -7.783 -15.697 10.279 1.00 93.56 175 LEU A CA 1
ATOM 1311 C C . LEU A 1 175 ? -8.760 -15.522 9.109 1.00 93.56 175 LEU A C 1
ATOM 1313 O O . LEU A 1 175 ? -9.032 -16.480 8.387 1.00 93.56 175 LEU A O 1
ATOM 1317 N N . SER A 1 176 ? -9.218 -14.291 8.867 1.00 92.38 176 SER A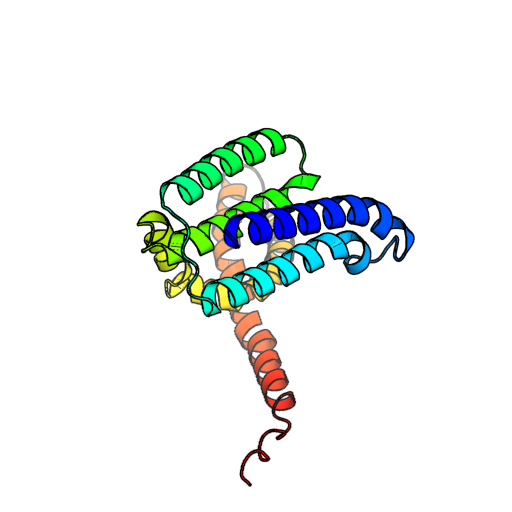 N 1
ATOM 1318 C CA . SER A 1 176 ? -10.067 -13.949 7.720 1.00 92.38 176 SER A CA 1
ATOM 1319 C C . SER A 1 176 ? -9.388 -14.291 6.391 1.00 92.38 176 SER A C 1
ATOM 1321 O O . SER A 1 176 ? -10.001 -14.882 5.501 1.00 92.38 176 SER A O 1
ATOM 1323 N N . TYR A 1 177 ? -8.097 -13.987 6.266 1.00 91.81 177 TYR A N 1
ATOM 1324 C CA . TYR A 1 177 ? -7.313 -14.310 5.082 1.00 91.81 177 TYR A CA 1
ATOM 1325 C C . TYR A 1 177 ? -7.248 -15.824 4.844 1.00 91.81 177 TYR A C 1
ATOM 1327 O O . TYR A 1 177 ? -7.444 -16.282 3.720 1.00 91.81 177 TYR A O 1
ATOM 1335 N N . LEU A 1 178 ? -7.005 -16.620 5.887 1.00 91.25 178 LEU A N 1
ATOM 1336 C CA . LEU A 1 178 ? -6.900 -18.074 5.759 1.00 91.25 178 LEU A CA 1
ATOM 1337 C C . LEU A 1 178 ? -8.238 -18.752 5.451 1.00 91.25 178 LEU A C 1
ATOM 1339 O O . LEU A 1 178 ? -8.248 -19.721 4.692 1.00 91.25 178 LEU A O 1
ATOM 1343 N N . TRP A 1 179 ? -9.336 -18.281 6.043 1.00 92.69 179 TRP A N 1
ATOM 1344 C CA . TRP A 1 179 ? -10.638 -18.958 5.972 1.00 92.69 179 TRP A CA 1
ATOM 1345 C C . TRP A 1 179 ? -11.572 -18.423 4.894 1.00 92.69 179 TRP A C 1
ATOM 1347 O O . TRP A 1 179 ? -12.455 -19.151 4.451 1.00 92.69 179 TRP A O 1
ATOM 1357 N N . ILE A 1 180 ? -11.390 -17.177 4.463 1.00 91.94 180 ILE A N 1
ATOM 1358 C CA . ILE A 1 180 ? -12.261 -16.535 3.476 1.00 91.94 180 ILE A CA 1
ATOM 1359 C C . ILE A 1 180 ? -11.438 -16.189 2.240 1.00 91.94 180 ILE A C 1
ATOM 1361 O O . ILE A 1 180 ? -11.674 -16.720 1.161 1.00 91.94 180 ILE A O 1
ATOM 1365 N N . GLU A 1 181 ? -10.418 -15.349 2.372 1.00 89.31 181 GLU A N 1
ATOM 1366 C CA . GLU A 1 181 ? -9.744 -14.797 1.191 1.00 89.31 181 GLU A CA 1
ATOM 1367 C C . GLU A 1 181 ? -8.995 -15.863 0.375 1.00 89.31 181 GLU A C 1
ATOM 1369 O O . GLU A 1 181 ? -9.149 -15.955 -0.845 1.00 89.31 181 GLU A O 1
ATOM 1374 N N . LYS A 1 182 ? -8.200 -16.704 1.042 1.00 89.25 182 LYS A N 1
ATOM 1375 C CA . LYS A 1 182 ? -7.411 -17.761 0.407 1.00 89.25 182 LYS A CA 1
ATOM 1376 C C . LYS A 1 182 ? -8.279 -18.797 -0.328 1.00 89.25 182 LYS A C 1
ATOM 1378 O O . LYS A 1 182 ? -8.019 -18.999 -1.515 1.00 89.25 182 LYS A O 1
ATOM 1383 N N . PRO A 1 183 ? -9.305 -19.423 0.288 1.00 88.62 183 PRO A N 1
ATOM 1384 C CA . PRO A 1 183 ? -10.121 -20.412 -0.415 1.00 88.62 183 PRO A CA 1
ATOM 1385 C C . PRO A 1 183 ? -10.901 -19.806 -1.584 1.00 88.62 183 PRO A C 1
ATOM 1387 O O . PRO A 1 183 ? -10.977 -20.431 -2.639 1.00 88.62 183 PRO A O 1
ATOM 1390 N N . PHE A 1 184 ? -11.417 -18.579 -1.455 1.00 87.00 184 PHE A N 1
ATOM 1391 C CA . PHE A 1 184 ? -12.122 -17.917 -2.557 1.00 87.00 184 PHE A CA 1
ATOM 1392 C C . PHE A 1 184 ? -11.183 -17.551 -3.714 1.00 87.00 184 PHE A C 1
ATOM 1394 O O . PHE A 1 184 ? -11.542 -17.728 -4.881 1.00 87.00 184 PHE A O 1
ATOM 1401 N N . ASN A 1 185 ? -9.960 -17.101 -3.421 1.00 85.69 185 ASN A N 1
ATOM 1402 C CA . ASN A 1 185 ? -8.946 -16.863 -4.449 1.00 85.69 185 ASN A CA 1
ATOM 1403 C C . ASN A 1 185 ? -8.548 -18.155 -5.174 1.00 85.69 185 ASN A C 1
ATOM 1405 O O . ASN A 1 185 ? -8.381 -18.152 -6.396 1.00 85.69 185 ASN A O 1
ATOM 1409 N N . ASP A 1 186 ? -8.400 -19.258 -4.441 1.00 87.88 186 ASP A N 1
ATOM 1410 C CA . ASP A 1 186 ? -8.063 -20.558 -5.023 1.00 87.88 186 ASP A CA 1
ATOM 1411 C C . ASP A 1 186 ? -9.219 -21.114 -5.867 1.00 87.88 186 ASP A C 1
ATOM 1413 O O . ASP A 1 186 ? -8.989 -21.578 -6.986 1.00 87.88 186 ASP A O 1
ATOM 1417 N N . PHE A 1 187 ? -10.463 -20.958 -5.411 1.00 88.81 187 PHE A N 1
ATOM 1418 C CA . PHE A 1 187 ? -11.658 -21.284 -6.189 1.00 88.81 187 PHE A CA 1
ATOM 1419 C C . PHE A 1 187 ? -11.744 -20.463 -7.488 1.00 88.81 187 PHE A C 1
ATOM 1421 O O . PHE A 1 187 ? -11.911 -21.014 -8.577 1.00 88.81 187 PHE A O 1
ATOM 1428 N N . GLY A 1 188 ? -11.528 -19.146 -7.413 1.00 84.25 188 GLY A N 1
ATOM 1429 C CA . GLY A 1 188 ? -11.515 -18.272 -8.589 1.00 84.25 188 GLY A CA 1
ATOM 1430 C C . GLY A 1 188 ? -10.409 -18.619 -9.594 1.00 84.25 188 GLY A C 1
ATOM 1431 O O . GLY A 1 188 ? -10.611 -18.493 -10.805 1.00 84.25 188 GLY A O 1
ATOM 1432 N N . ARG A 1 189 ? -9.248 -19.094 -9.122 1.00 83.88 189 ARG A N 1
ATOM 1433 C CA . ARG A 1 189 ? -8.170 -19.594 -9.992 1.00 83.88 189 ARG A CA 1
ATOM 1434 C C . ARG A 1 189 ? -8.576 -20.858 -10.745 1.00 83.88 189 ARG A C 1
ATOM 1436 O O . ARG A 1 189 ? -8.282 -20.954 -11.934 1.00 83.88 189 ARG A O 1
ATOM 1443 N N . GLN A 1 190 ? -9.270 -21.787 -10.090 1.00 82.94 190 GLN A N 1
ATOM 1444 C CA . GLN A 1 190 ? -9.751 -23.018 -10.727 1.00 82.94 190 GLN A CA 1
ATOM 1445 C C . GLN A 1 190 ? -10.773 -22.726 -11.835 1.00 82.94 190 GLN A C 1
ATOM 1447 O O . GLN A 1 190 ? -10.708 -23.331 -12.900 1.00 82.94 190 GLN A O 1
ATOM 1452 N N . LEU A 1 191 ? -11.638 -21.724 -11.648 1.00 81.75 191 LEU A N 1
ATOM 1453 C CA . LEU A 1 191 ? -12.610 -21.302 -12.666 1.00 81.75 191 LEU A CA 1
ATOM 1454 C C . LEU A 1 191 ? -11.974 -20.641 -13.904 1.00 81.75 191 LEU A C 1
ATOM 1456 O O . LEU A 1 191 ? -12.555 -20.678 -14.987 1.00 81.75 191 LEU A O 1
ATOM 1460 N N . ARG A 1 192 ? -10.785 -20.032 -13.774 1.00 66.94 192 ARG A N 1
ATOM 1461 C CA . ARG A 1 192 ? -10.063 -19.407 -14.903 1.00 66.94 192 ARG A CA 1
ATOM 1462 C C . ARG A 1 192 ? -9.278 -20.406 -15.758 1.00 66.94 192 ARG A C 1
ATOM 1464 O O . ARG A 1 192 ? -8.856 -20.038 -16.854 1.00 66.94 192 ARG A O 1
ATOM 1471 N N . TYR A 1 193 ? -9.117 -21.654 -15.316 1.00 53.53 193 TYR A N 1
ATOM 1472 C CA . TYR A 1 193 ? -8.584 -22.739 -16.144 1.00 53.53 193 TYR A CA 1
ATOM 1473 C C . TYR A 1 193 ? -9.676 -23.278 -17.082 1.00 53.53 193 TYR A C 1
ATOM 1475 O O . TYR A 1 193 ? -10.144 -24.404 -16.955 1.00 53.53 193 TYR A O 1
ATOM 1483 N N . SER A 1 194 ? -10.076 -22.467 -18.063 1.00 42.88 194 SER A N 1
ATOM 1484 C CA . SER A 1 194 ? -10.713 -22.985 -19.274 1.00 42.88 194 SER A CA 1
ATOM 1485 C C . SER A 1 194 ? -9.596 -23.274 -20.291 1.00 42.88 194 SER A C 1
ATOM 1487 O O . SER A 1 194 ? -8.834 -22.359 -20.623 1.00 42.88 194 SER A O 1
ATOM 1489 N N . PRO A 1 195 ? -9.410 -24.525 -20.749 1.00 46.53 195 PRO A N 1
ATOM 1490 C CA . PRO A 1 195 ? -8.306 -24.900 -21.625 1.00 46.53 195 PRO A CA 1
ATOM 1491 C C . PRO A 1 195 ? -8.487 -24.272 -23.013 1.00 46.53 195 PRO A C 1
ATOM 1493 O O . PRO A 1 195 ? -9.141 -24.836 -23.883 1.00 46.53 195 PRO A O 1
ATOM 1496 N N . ARG A 1 196 ? -7.898 -23.092 -23.237 1.00 52.44 196 ARG A N 1
ATOM 1497 C CA . ARG A 1 196 ? -7.904 -22.418 -24.547 1.00 52.44 196 ARG A CA 1
ATOM 1498 C C . ARG A 1 196 ? -6.512 -22.065 -25.070 1.00 52.44 196 ARG A C 1
ATOM 1500 O O . ARG A 1 196 ? -6.346 -21.032 -25.703 1.00 52.44 196 ARG A O 1
ATOM 1507 N N . GLN A 1 197 ? -5.523 -22.931 -24.842 1.00 51.66 197 GLN A N 1
ATOM 1508 C CA . GLN A 1 197 ? -4.245 -22.904 -25.567 1.00 51.66 197 GLN A CA 1
ATOM 1509 C C . GLN A 1 197 ? -3.700 -24.326 -25.799 1.00 51.66 197 GLN A C 1
ATOM 1511 O O . GLN A 1 197 ? -2.792 -24.798 -25.123 1.00 51.66 197 GLN A O 1
ATOM 1516 N N . ARG A 1 198 ? -4.271 -25.010 -26.795 1.00 44.03 198 ARG A N 1
ATOM 1517 C CA . ARG A 1 198 ? -3.609 -26.051 -27.602 1.00 44.03 198 ARG A CA 1
ATOM 1518 C C . ARG A 1 198 ? -4.051 -25.860 -29.057 1.00 44.03 198 ARG A C 1
ATOM 1520 O O . ARG A 1 198 ? -4.893 -26.603 -29.536 1.00 44.03 198 ARG A O 1
ATOM 1527 N N . SER A 1 199 ? -3.546 -24.831 -29.738 1.00 46.88 199 SER A N 1
ATOM 1528 C CA . SER A 1 199 ? -3.597 -24.757 -31.210 1.00 46.88 199 SER A CA 1
ATOM 1529 C C . SER A 1 199 ? -2.651 -23.683 -31.763 1.00 46.88 199 SER A C 1
ATOM 1531 O O . SER A 1 199 ? -3.086 -22.697 -32.348 1.00 46.88 199 SER A O 1
ATOM 1533 N N . THR A 1 200 ? -1.347 -23.866 -31.582 1.00 46.94 200 THR A N 1
ATOM 1534 C CA . THR A 1 200 ? -0.342 -23.358 -32.534 1.00 46.94 200 THR A CA 1
ATOM 1535 C C . THR A 1 200 ? 0.726 -24.433 -32.638 1.00 46.94 200 THR A C 1
ATOM 1537 O O . THR A 1 200 ? 1.682 -24.468 -31.867 1.00 46.94 200 THR A O 1
ATOM 1540 N N . GLY A 1 201 ? 0.449 -25.389 -33.511 1.00 46.00 201 GLY A N 1
ATOM 1541 C CA . GLY A 1 201 ? 1.253 -26.571 -33.766 1.00 46.00 201 GLY A CA 1
ATOM 1542 C C . GLY A 1 201 ? 0.717 -27.253 -35.014 1.00 46.00 201 GLY A C 1
ATOM 1543 O O . GLY A 1 201 ? 0.232 -28.374 -34.924 1.00 46.00 201 GLY A O 1
ATOM 1544 N N . VAL A 1 202 ? 0.715 -26.508 -36.121 1.00 40.34 202 VAL A N 1
ATOM 1545 C CA . VAL A 1 202 ? 0.769 -27.001 -37.503 1.00 40.34 202 VAL A CA 1
ATOM 1546 C C . VAL A 1 202 ? 1.632 -26.010 -38.267 1.00 40.34 202 VAL A C 1
ATOM 1548 O O . VAL A 1 202 ? 1.382 -24.796 -38.083 1.00 40.34 202 VAL A O 1
#

Sequence (202 aa):
GGGGRLLLSAALCGALLALAGGAGGYIAPRGFLGLHLEKFALGILSALALDRAMGAGWRLSRGVVAALFALGLVLTLSVLERKWLLPYGVWYWSMWTICAWHMGGNALAGFGSRILTARPTLWLGRMSYSVYLSHMLLIVLLVRLLHMLGLSQGWLGAALLLGLLVPVTLLVSWLSYLWIEKPFNDFGRQLRYSPRQRSTGV

Secondary structure (DSSP, 8-state):
-HHHHHHHHHHHHHHHHHHHTTTGGGTSTT-TTGGGHHHHHHHHHHHHHHHHHHHTT----HHHHHHHHHHHHHHHHHHTT-GGGHHHHHHHHHHHHHHHHTTT--HHHHHHHHHHTSHHHHHHHHTHHHHHHHHHHHHHHHHHHHHHTT--SHHHHHHHHHHHHHHHHHHHHHHHIIIIIHHHHHHHHHHH----------

Foldseek 3Di:
DVPVVLVVVLVVVLVVLVVCLVVLCPPCVPDPCSNCVSVVVNVVVLVVSVVVCVVVVHADDPVVLVVLVVVLVVVVVVCPVPPVCVSVSVVSVVSSLVNVCVNPDDVVSVVVVCVCPPPVNVVCVLLVVLLVVCLVVLLVVLCVVCVVVVNCDDPRNVCVSVVCSVVVSVVRSVVCCVPPVVVVVVVVVVVPPPPDPDPDDD

Solvent-accessible surface area (backbone atoms only — not comparable to full-atom values): 11441 Å² total; per-residue (Å²): 124,70,68,64,57,52,54,49,49,51,51,47,51,52,51,53,42,58,57,44,46,71,55,38,56,76,81,34,79,83,43,76,63,37,74,39,41,53,60,52,49,53,50,55,52,51,52,56,51,47,52,53,41,52,74,69,69,61,74,84,54,72,68,57,55,51,50,49,50,55,49,50,50,55,54,39,65,72,32,70,88,40,73,90,47,46,68,59,44,55,49,51,55,53,53,49,53,53,59,45,43,78,73,72,49,44,68,65,59,51,49,51,47,51,54,58,66,28,69,68,44,46,54,50,58,73,32,41,65,36,35,67,66,42,39,65,58,49,50,55,51,51,52,51,50,32,49,75,70,70,44,51,63,66,71,64,17,52,50,50,48,60,66,43,46,57,58,51,35,52,50,54,13,50,51,44,24,63,72,48,51,46,55,53,53,53,51,55,53,60,70,65,67,63,94,83,82,90,84,89,86,131